Protein AF-A0A9X1R6A0-F1 (afdb_monomer_lite)

Structure (mmCIF, N/CA/C/O backbone):
data_AF-A0A9X1R6A0-F1
#
_entry.id   AF-A0A9X1R6A0-F1
#
loop_
_atom_site.group_PDB
_atom_site.id
_atom_site.type_symbol
_atom_site.label_atom_id
_atom_site.label_alt_id
_atom_site.label_comp_id
_atom_site.label_asym_id
_atom_site.label_entity_id
_atom_site.label_seq_id
_atom_site.pdbx_PDB_ins_code
_atom_site.Cartn_x
_atom_site.Cartn_y
_atom_site.Cartn_z
_atom_site.occupancy
_atom_site.B_iso_or_equiv
_atom_site.auth_seq_id
_atom_site.auth_comp_id
_atom_site.auth_asym_id
_atom_site.auth_atom_id
_atom_site.pdbx_PDB_model_num
ATOM 1 N N . MET A 1 1 ? -36.574 36.013 -41.395 1.00 42.09 1 MET A N 1
ATOM 2 C CA . MET A 1 1 ? -36.449 35.129 -40.221 1.00 42.09 1 MET A CA 1
ATOM 3 C C . MET A 1 1 ? -35.151 34.375 -40.398 1.00 42.09 1 MET A C 1
ATOM 5 O O . MET A 1 1 ? -35.102 33.440 -41.185 1.00 42.09 1 MET A O 1
ATOM 9 N N . ASP A 1 2 ? -34.100 34.887 -39.764 1.00 44.38 2 ASP A N 1
ATOM 10 C CA . ASP A 1 2 ? -32.762 34.308 -39.767 1.00 44.38 2 ASP A CA 1
ATOM 11 C C . ASP A 1 2 ? -32.730 33.084 -38.856 1.00 44.38 2 ASP A C 1
ATOM 13 O O . ASP A 1 2 ? -33.090 33.168 -37.682 1.00 44.38 2 ASP A O 1
ATOM 17 N N . ILE A 1 3 ? -32.291 31.950 -39.394 1.00 43.62 3 ILE A N 1
ATOM 18 C CA . ILE A 1 3 ? -31.948 30.771 -38.603 1.00 43.62 3 ILE A CA 1
ATOM 19 C C . ILE A 1 3 ? -30.497 30.443 -38.937 1.00 43.62 3 ILE A C 1
ATOM 21 O O . ILE A 1 3 ? -30.195 29.791 -39.934 1.00 43.62 3 ILE A O 1
ATOM 25 N N . SER A 1 4 ? -29.593 30.960 -38.107 1.00 42.47 4 SER A N 1
ATOM 26 C CA . SER A 1 4 ? -28.180 30.594 -38.107 1.00 42.47 4 SER A CA 1
ATOM 27 C C . SER A 1 4 ? -28.027 29.091 -37.843 1.00 42.47 4 SER A C 1
ATOM 29 O O . SER A 1 4 ? -28.639 28.586 -36.897 1.00 42.47 4 SER A O 1
ATOM 31 N N . PRO A 1 5 ? -27.189 28.360 -38.594 1.00 47.50 5 PRO A N 1
ATOM 32 C CA . PRO A 1 5 ? -26.852 26.993 -38.237 1.00 47.50 5 PRO A CA 1
ATOM 33 C C . PRO A 1 5 ? -25.923 26.991 -37.018 1.00 47.50 5 PRO A C 1
ATOM 35 O O . PRO A 1 5 ? -24.850 27.592 -37.006 1.00 47.50 5 PRO A O 1
ATOM 38 N N . THR A 1 6 ? -26.376 26.316 -35.967 1.00 41.88 6 THR A N 1
ATOM 39 C CA . THR A 1 6 ? -25.642 26.056 -34.732 1.00 41.88 6 THR A CA 1
ATOM 40 C C . THR A 1 6 ? -24.384 25.238 -35.030 1.00 41.88 6 THR A C 1
ATOM 42 O O . THR A 1 6 ? -24.469 24.071 -35.408 1.00 41.88 6 THR A O 1
ATOM 45 N N . SER A 1 7 ? -23.210 25.840 -34.830 1.00 39.78 7 SER A N 1
ATOM 46 C CA . SER A 1 7 ? -21.924 25.141 -34.820 1.00 39.78 7 SER A CA 1
ATOM 47 C C . SER A 1 7 ? -21.887 24.134 -33.672 1.00 39.78 7 SER A C 1
ATOM 49 O O . SER A 1 7 ? -21.650 24.486 -32.516 1.00 39.78 7 SER A O 1
ATOM 51 N N . ILE A 1 8 ? -22.116 22.863 -33.993 1.00 38.97 8 ILE A N 1
ATOM 52 C CA . ILE A 1 8 ? -21.816 21.745 -33.102 1.00 38.97 8 ILE A CA 1
ATOM 53 C C . ILE A 1 8 ? -20.294 21.599 -33.094 1.00 38.97 8 ILE A C 1
ATOM 55 O O . ILE A 1 8 ? -19.692 21.096 -34.039 1.00 38.97 8 ILE A O 1
ATOM 59 N N . SER A 1 9 ? -19.669 22.097 -32.027 1.00 41.12 9 SER A N 1
ATOM 60 C CA . SER A 1 9 ? -18.264 21.846 -31.719 1.00 41.12 9 SER A CA 1
ATOM 61 C C . SER A 1 9 ? -18.109 20.368 -31.374 1.00 41.12 9 SER A C 1
ATOM 63 O O . SER A 1 9 ? -18.340 19.937 -30.242 1.00 41.12 9 SER A O 1
ATOM 65 N N . VAL A 1 10 ? -17.789 19.570 -32.390 1.00 39.09 10 VAL A N 1
ATOM 66 C CA . VAL A 1 10 ? -17.339 18.194 -32.216 1.00 39.09 10 VAL A CA 1
ATOM 67 C C . VAL A 1 10 ? -15.978 18.290 -31.538 1.00 39.09 10 VAL A C 1
ATOM 69 O O . VAL A 1 10 ? -14.997 18.709 -32.152 1.00 39.09 10 VAL A O 1
ATOM 72 N N . LYS A 1 11 ? -15.923 17.951 -30.246 1.00 39.22 11 LYS A N 1
ATOM 73 C CA . LYS A 1 11 ? -14.656 17.671 -29.569 1.00 39.22 11 LYS A CA 1
ATOM 74 C C . LYS A 1 11 ? -13.987 16.559 -30.365 1.00 39.22 11 LYS A C 1
ATOM 76 O O . LYS A 1 11 ? -14.482 15.438 -30.385 1.00 39.22 11 LYS A O 1
ATOM 81 N N . SER A 1 12 ? -12.912 16.900 -31.061 1.00 39.22 12 SER A N 1
ATOM 82 C CA . SER A 1 12 ? -12.040 15.933 -31.705 1.00 39.22 12 SER A CA 1
ATOM 83 C C . SER A 1 12 ? -11.505 14.998 -30.623 1.00 39.22 12 SER A C 1
ATOM 85 O O . SER A 1 12 ? -10.656 15.397 -29.822 1.00 39.22 12 SER A O 1
ATOM 87 N N . ASP A 1 13 ? -12.043 13.781 -30.584 1.00 40.25 13 ASP A N 1
ATOM 88 C CA . ASP A 1 13 ? -11.423 12.637 -29.931 1.00 40.25 13 ASP A CA 1
ATOM 89 C C . ASP A 1 13 ? -10.029 12.472 -30.542 1.00 40.25 13 ASP A C 1
ATOM 91 O O . ASP A 1 13 ? -9.853 11.999 -31.664 1.00 40.25 13 ASP A O 1
ATOM 95 N N . SER A 1 14 ? -9.034 12.961 -29.808 1.00 40.00 14 SER A N 1
ATOM 96 C CA . SER A 1 14 ? -7.617 12.837 -30.120 1.00 40.00 14 SER A CA 1
ATOM 97 C C . SER A 1 14 ? -7.184 11.392 -29.870 1.00 40.00 14 SER A C 1
ATOM 99 O O . SER A 1 14 ? -6.537 11.090 -28.868 1.00 40.00 14 SER A O 1
ATOM 101 N N . LEU A 1 15 ? -7.562 10.498 -30.784 1.00 44.62 15 LEU A N 1
ATOM 102 C CA . LEU A 1 15 ? -7.101 9.108 -30.842 1.00 44.62 15 LEU A CA 1
ATOM 103 C C . LEU A 1 15 ? -5.715 8.952 -31.500 1.00 44.62 15 LEU A C 1
ATOM 105 O O . LEU A 1 15 ? -5.241 7.831 -31.633 1.00 44.62 15 LEU A O 1
ATOM 109 N N . ASP A 1 16 ? -5.031 10.055 -31.816 1.00 43.31 16 ASP A N 1
ATOM 110 C CA . ASP A 1 16 ? -3.630 10.080 -32.256 1.00 43.31 16 ASP A CA 1
ATOM 111 C C . ASP A 1 16 ? -2.744 10.725 -31.179 1.00 43.31 16 ASP A C 1
ATOM 113 O O . ASP A 1 16 ? -2.226 11.830 -31.337 1.00 43.31 16 ASP A O 1
ATOM 117 N N . SER A 1 17 ? -2.574 10.050 -30.038 1.00 41.69 17 SER A N 1
ATOM 118 C CA . SER A 1 17 ? -1.504 10.414 -29.102 1.00 41.69 17 SER A CA 1
ATOM 119 C C . SER A 1 17 ? -0.238 9.651 -29.513 1.00 41.69 17 SER A C 1
ATOM 121 O O . SER A 1 17 ? -0.245 8.417 -29.495 1.00 41.69 17 SER A O 1
ATOM 123 N N . PRO A 1 18 ? 0.846 10.335 -29.917 1.00 45.75 18 PRO A N 1
ATOM 124 C CA . PRO A 1 18 ? 1.995 9.688 -30.527 1.00 45.75 18 PRO A CA 1
ATOM 125 C C . PRO A 1 18 ? 2.723 8.806 -29.508 1.00 45.75 18 PRO A C 1
ATOM 127 O O . PRO A 1 18 ? 3.283 9.291 -28.532 1.00 45.75 18 PRO A O 1
ATOM 130 N N . ILE A 1 19 ? 2.706 7.498 -29.770 1.00 49.88 19 ILE A N 1
ATOM 131 C CA . ILE A 1 19 ? 3.888 6.626 -29.795 1.00 49.88 19 ILE A CA 1
ATOM 132 C C . ILE A 1 19 ? 4.910 6.941 -28.690 1.00 49.88 19 ILE A C 1
ATOM 134 O O . ILE A 1 19 ? 6.022 7.388 -28.955 1.00 49.88 19 ILE A O 1
ATOM 138 N N . TYR A 1 20 ? 4.597 6.607 -27.441 1.00 56.12 20 TYR A N 1
ATOM 139 C CA . TYR A 1 20 ? 5.650 6.348 -26.458 1.00 56.12 20 TYR A CA 1
ATOM 140 C C . TYR A 1 20 ? 6.194 4.932 -26.681 1.00 56.12 20 TYR A C 1
ATOM 142 O O . TYR A 1 20 ? 6.108 4.094 -25.796 1.00 56.12 20 TYR A O 1
ATOM 150 N N . CYS A 1 21 ? 6.682 4.603 -27.880 1.00 59.94 21 CYS A N 1
ATOM 151 C CA . CYS A 1 21 ? 7.279 3.291 -28.120 1.00 59.94 21 CYS A CA 1
ATOM 152 C C . CYS A 1 21 ? 8.708 3.316 -27.579 1.00 59.94 21 CYS A C 1
ATOM 154 O O . CYS A 1 21 ? 9.604 3.868 -28.208 1.00 59.94 21 CYS A O 1
ATOM 156 N N . SER A 1 22 ? 8.922 2.753 -26.391 1.00 72.56 22 SER A N 1
ATOM 157 C CA . SER A 1 22 ? 10.282 2.485 -25.929 1.00 72.56 22 SER A CA 1
ATOM 158 C C . SER A 1 22 ? 10.940 1.439 -26.831 1.00 72.56 22 SER A C 1
ATOM 160 O O . SER A 1 22 ? 10.306 0.434 -27.154 1.00 72.56 22 SER A O 1
ATOM 162 N N . ASP A 1 23 ? 12.224 1.615 -27.154 1.00 79.75 23 ASP A N 1
ATOM 163 C CA . ASP A 1 23 ? 13.042 0.552 -27.763 1.00 79.75 23 ASP A CA 1
ATOM 164 C C . ASP A 1 23 ? 13.193 -0.664 -26.829 1.00 79.75 23 ASP A C 1
ATOM 166 O O . ASP A 1 23 ? 13.525 -1.766 -27.264 1.00 79.75 23 ASP A O 1
ATOM 170 N N . ASP A 1 24 ? 12.938 -0.480 -25.529 1.00 91.00 24 ASP A N 1
ATOM 171 C CA . ASP A 1 24 ? 12.957 -1.554 -24.547 1.00 91.00 24 ASP A CA 1
ATOM 172 C C . ASP A 1 24 ? 11.641 -2.358 -24.605 1.00 91.00 24 ASP A C 1
ATOM 174 O O . ASP A 1 24 ? 10.575 -1.836 -24.243 1.00 91.00 24 ASP A O 1
ATOM 178 N N . PRO A 1 25 ? 11.681 -3.645 -25.008 1.00 94.75 25 PRO A N 1
ATOM 179 C CA . PRO A 1 25 ? 10.477 -4.452 -25.168 1.00 94.75 25 PRO A CA 1
ATOM 180 C C . PRO A 1 25 ? 9.714 -4.648 -23.852 1.00 94.75 25 PRO A C 1
ATOM 182 O O . PRO A 1 25 ? 8.498 -4.839 -23.883 1.00 94.75 25 PRO A O 1
ATOM 185 N N . ILE A 1 26 ? 10.390 -4.578 -22.699 1.00 96.44 26 ILE A N 1
ATOM 186 C CA . ILE A 1 26 ? 9.757 -4.719 -21.382 1.00 96.44 26 ILE A CA 1
ATOM 187 C C . ILE A 1 26 ? 8.986 -3.447 -21.031 1.00 96.44 26 ILE A C 1
ATOM 189 O O . ILE A 1 26 ? 7.877 -3.528 -20.500 1.00 96.44 26 ILE A O 1
ATOM 193 N N . VAL A 1 27 ? 9.549 -2.275 -21.338 1.00 96.31 27 VAL A N 1
ATOM 194 C CA . VAL A 1 27 ? 8.859 -0.995 -21.125 1.00 96.31 27 VAL A CA 1
ATOM 195 C C . VAL A 1 27 ? 7.631 -0.914 -22.025 1.00 96.31 27 VAL A C 1
ATOM 197 O O . VAL A 1 27 ? 6.547 -0.638 -21.516 1.00 96.31 27 VAL A O 1
ATOM 200 N N . ARG A 1 28 ? 7.767 -1.278 -23.308 1.00 95.25 28 ARG A N 1
ATOM 201 C CA . ARG A 1 28 ? 6.640 -1.348 -24.249 1.00 95.25 28 ARG A CA 1
ATOM 202 C C . ARG A 1 28 ? 5.523 -2.267 -23.748 1.00 95.25 28 ARG A C 1
ATOM 204 O O . ARG A 1 28 ? 4.374 -1.844 -23.666 1.00 95.25 28 ARG A O 1
ATOM 211 N N . ALA A 1 29 ? 5.856 -3.488 -23.325 1.00 95.50 29 ALA A N 1
ATOM 212 C CA . ALA A 1 29 ? 4.870 -4.418 -22.771 1.00 95.50 29 ALA A CA 1
ATOM 213 C C . ALA A 1 29 ? 4.177 -3.858 -21.513 1.00 95.50 29 ALA A C 1
ATOM 215 O O . ALA A 1 29 ? 2.980 -4.063 -21.312 1.00 95.50 29 ALA A O 1
ATOM 216 N N . GLY A 1 30 ? 4.911 -3.121 -20.672 1.00 95.94 30 GLY A N 1
ATOM 217 C CA . GLY A 1 30 ? 4.345 -2.425 -19.518 1.00 95.94 30 GLY A CA 1
ATOM 218 C C . GLY A 1 30 ? 3.375 -1.305 -19.895 1.00 95.94 30 GLY A C 1
ATOM 219 O O . GLY A 1 30 ? 2.369 -1.134 -19.214 1.00 95.94 30 GLY A O 1
ATOM 220 N N . GLN A 1 31 ? 3.636 -0.569 -20.975 1.00 94.50 31 GLN A N 1
ATOM 221 C CA . GLN A 1 31 ? 2.750 0.493 -21.464 1.00 94.50 31 GLN A CA 1
ATOM 222 C C . GLN A 1 31 ? 1.458 -0.077 -22.050 1.00 94.50 31 GLN A C 1
ATOM 224 O O . GLN A 1 31 ? 0.369 0.387 -21.717 1.00 94.50 31 GLN A O 1
ATOM 229 N N . GLU A 1 32 ? 1.564 -1.134 -22.855 1.00 93.81 32 GLU A N 1
ATOM 230 C CA . GLU A 1 32 ? 0.399 -1.848 -23.380 1.00 93.81 32 GLU A CA 1
ATOM 231 C C . GLU A 1 32 ? -0.461 -2.419 -22.241 1.00 93.81 32 GLU A C 1
ATOM 233 O O . GLU A 1 32 ? -1.684 -2.271 -22.242 1.00 93.81 32 GLU A O 1
ATOM 238 N N . ALA A 1 33 ? 0.175 -3.024 -21.232 1.00 95.44 33 ALA A N 1
ATOM 239 C CA . ALA A 1 33 ? -0.502 -3.512 -20.034 1.00 95.44 33 ALA A CA 1
ATOM 240 C C . ALA A 1 33 ? -1.171 -2.383 -19.241 1.00 95.44 33 ALA A C 1
ATOM 242 O O . ALA A 1 33 ? -2.310 -2.527 -18.801 1.00 95.44 33 ALA A O 1
ATOM 243 N N . TRP A 1 34 ? -0.501 -1.238 -19.095 1.00 94.50 34 TRP A N 1
ATOM 244 C CA . TRP A 1 34 ? -1.065 -0.063 -18.432 1.00 94.50 34 TRP A CA 1
ATOM 245 C C . TRP A 1 34 ? -2.315 0.459 -19.146 1.00 94.50 34 TRP A C 1
ATOM 247 O O . TRP A 1 34 ? -3.315 0.740 -18.487 1.00 94.50 34 TRP A O 1
ATOM 257 N N . GLY A 1 35 ? -2.306 0.484 -20.482 1.00 92.06 35 GLY A N 1
ATOM 258 C CA . GLY A 1 35 ? -3.492 0.802 -21.277 1.00 92.06 35 GLY A CA 1
ATOM 259 C C . GLY A 1 35 ? -4.658 -0.157 -21.005 1.00 92.06 35 GLY A C 1
ATOM 260 O O . GLY A 1 35 ? -5.791 0.287 -20.802 1.00 92.06 35 GLY A O 1
ATOM 261 N N . ARG A 1 36 ? -4.385 -1.468 -20.917 1.00 92.75 36 ARG A N 1
ATOM 262 C CA . ARG A 1 36 ? -5.406 -2.500 -20.647 1.00 92.75 36 ARG A CA 1
ATOM 263 C C . ARG A 1 36 ? -6.001 -2.432 -19.241 1.00 92.75 36 ARG A C 1
ATOM 265 O O . ARG A 1 36 ? -7.198 -2.685 -19.093 1.00 92.75 36 ARG A O 1
ATOM 272 N N . LEU A 1 37 ? -5.216 -2.047 -18.229 1.00 90.88 37 LEU A N 1
ATOM 273 C CA . LEU A 1 37 ? -5.674 -1.974 -16.832 1.00 90.88 37 LEU A CA 1
ATOM 274 C C . LEU A 1 37 ? -6.862 -1.020 -16.621 1.00 90.88 37 LEU A C 1
ATOM 276 O O . LEU A 1 37 ? -7.588 -1.181 -15.643 1.00 90.88 37 LEU A O 1
ATOM 280 N N . SER A 1 38 ? -7.098 -0.074 -17.535 1.00 79.31 38 SER A N 1
ATOM 281 C CA . SER A 1 38 ? -8.287 0.791 -17.522 1.00 79.31 38 SER A CA 1
ATOM 282 C C . SER A 1 38 ? -9.608 0.032 -17.720 1.00 79.31 38 SER A C 1
ATOM 284 O O . SER A 1 38 ? -10.643 0.462 -17.218 1.00 79.31 38 SER A O 1
ATOM 286 N N . SER A 1 39 ? -9.574 -1.093 -18.441 1.00 80.88 39 SER A N 1
ATOM 287 C CA . SER A 1 39 ? -10.764 -1.822 -18.902 1.00 80.88 39 SER A CA 1
ATOM 288 C C . SER A 1 39 ? -10.843 -3.242 -18.343 1.00 80.88 39 SER A C 1
ATOM 290 O O . SER A 1 39 ? -11.927 -3.722 -18.022 1.00 80.88 39 SER A O 1
ATOM 292 N N . ASN A 1 40 ? -9.703 -3.925 -18.205 1.00 81.12 40 ASN A N 1
ATOM 293 C CA . ASN A 1 40 ? -9.636 -5.273 -17.652 1.00 81.12 40 ASN A CA 1
ATOM 294 C C . ASN A 1 40 ? -8.380 -5.429 -16.792 1.00 81.12 40 ASN A C 1
ATOM 296 O O . ASN A 1 40 ? -7.257 -5.450 -17.293 1.00 81.12 40 ASN A O 1
ATOM 300 N N . MET A 1 41 ? -8.572 -5.536 -15.479 1.00 83.81 41 MET A N 1
ATOM 301 C CA . MET A 1 41 ? -7.467 -5.629 -14.533 1.00 83.81 41 MET A C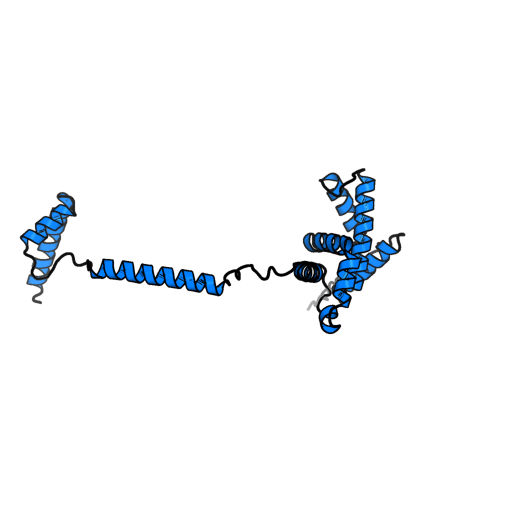A 1
ATOM 302 C C . MET A 1 41 ? -7.062 -7.087 -14.336 1.00 83.81 41 MET A C 1
ATOM 304 O O . MET A 1 41 ? -7.710 -7.820 -13.585 1.00 83.81 41 MET A O 1
ATOM 308 N N . THR A 1 42 ? -5.968 -7.509 -14.967 1.00 92.38 42 THR A N 1
ATOM 309 C CA . THR A 1 42 ? -5.382 -8.834 -14.728 1.00 92.38 42 THR A CA 1
ATOM 310 C C . THR A 1 42 ? -4.112 -8.738 -13.888 1.00 92.38 42 THR A C 1
ATOM 312 O O . THR A 1 42 ? -3.406 -7.727 -13.898 1.00 92.38 42 THR A O 1
ATOM 315 N N . TRP A 1 43 ? -3.800 -9.806 -13.148 1.00 94.06 43 TRP A N 1
ATOM 316 C CA . TRP A 1 43 ? -2.541 -9.875 -12.401 1.00 94.06 43 TRP A CA 1
ATOM 317 C C . TRP A 1 43 ? -1.322 -9.831 -13.335 1.00 94.06 43 TRP A C 1
ATOM 319 O O . TRP A 1 43 ? -0.294 -9.241 -13.006 1.00 94.06 43 TRP A O 1
ATOM 329 N N . ASP A 1 44 ? -1.440 -10.420 -14.523 1.00 94.94 44 ASP A N 1
ATOM 330 C CA . ASP A 1 44 ? -0.346 -10.455 -15.483 1.00 94.94 44 ASP A CA 1
ATOM 331 C C . ASP A 1 44 ? -0.019 -9.066 -16.053 1.00 94.94 44 ASP A C 1
ATOM 333 O O . ASP A 1 44 ? 1.155 -8.709 -16.168 1.00 94.94 44 ASP A O 1
ATOM 337 N N . ASP A 1 45 ? -1.029 -8.224 -16.286 1.00 95.62 45 ASP A N 1
ATOM 338 C CA . ASP A 1 45 ? -0.817 -6.825 -16.673 1.00 95.62 45 ASP A CA 1
ATOM 339 C C . ASP A 1 45 ? -0.067 -6.044 -15.582 1.00 95.62 45 ASP A C 1
ATOM 341 O O . ASP A 1 45 ? 0.898 -5.332 -15.870 1.00 95.62 45 ASP A O 1
ATOM 345 N N . TRP A 1 46 ? -0.421 -6.240 -14.307 1.00 96.31 46 TRP A N 1
ATOM 346 C CA . TRP A 1 46 ? 0.315 -5.626 -13.197 1.00 96.31 46 TRP A CA 1
ATOM 347 C C . TRP A 1 46 ? 1.781 -6.062 -13.140 1.00 96.31 46 TRP A C 1
ATOM 349 O O . TRP A 1 46 ? 2.644 -5.233 -12.843 1.00 96.31 46 TRP A O 1
ATOM 359 N N . LYS A 1 47 ? 2.098 -7.322 -13.470 1.00 96.88 47 LYS A N 1
ATOM 360 C CA . LYS A 1 47 ? 3.492 -7.786 -13.565 1.00 96.88 47 LYS A CA 1
ATOM 361 C C . LYS A 1 47 ? 4.257 -7.062 -14.671 1.00 96.88 47 LYS A C 1
ATOM 363 O O . LYS A 1 47 ? 5.399 -6.663 -14.448 1.00 96.88 47 LYS A O 1
ATOM 368 N N . HIS A 1 48 ? 3.648 -6.864 -15.838 1.00 97.50 48 HIS A N 1
ATOM 369 C CA . HIS A 1 48 ? 4.264 -6.116 -16.938 1.00 97.50 48 HIS A CA 1
ATOM 370 C C . HIS A 1 48 ? 4.530 -4.657 -16.551 1.00 97.50 48 HIS A C 1
ATOM 372 O O . HIS A 1 48 ? 5.656 -4.175 -16.700 1.00 97.50 48 HIS A O 1
ATOM 378 N N . VAL A 1 49 ? 3.542 -3.986 -15.950 1.00 97.19 49 VAL A N 1
ATOM 379 C CA . VAL A 1 49 ? 3.702 -2.621 -15.424 1.00 97.19 49 VAL A CA 1
ATOM 380 C C . VAL A 1 49 ? 4.812 -2.568 -14.369 1.00 97.19 49 VAL A C 1
ATOM 382 O O . VAL A 1 49 ? 5.662 -1.677 -14.407 1.00 97.19 49 VAL A O 1
ATOM 385 N N . GLY A 1 50 ? 4.856 -3.541 -13.455 1.00 97.56 50 GLY A N 1
ATOM 386 C CA . GLY A 1 50 ? 5.875 -3.631 -12.409 1.00 97.56 50 GLY A CA 1
ATOM 387 C C . GLY A 1 50 ? 7.292 -3.790 -12.961 1.00 97.56 50 GLY A C 1
ATOM 388 O O . GLY A 1 50 ? 8.207 -3.103 -12.506 1.00 97.56 50 GLY A O 1
ATOM 389 N N . LYS A 1 51 ? 7.480 -4.637 -13.980 1.00 98.12 51 LYS A N 1
ATOM 390 C CA . LYS A 1 51 ? 8.775 -4.815 -14.660 1.00 98.12 51 LYS A CA 1
ATOM 391 C C . LYS A 1 51 ? 9.244 -3.524 -15.337 1.00 98.12 51 LYS A C 1
ATOM 393 O O . LYS A 1 51 ? 10.391 -3.126 -15.140 1.00 98.12 51 LYS A O 1
ATOM 398 N N . ALA A 1 52 ? 8.357 -2.830 -16.053 1.00 97.88 52 ALA A N 1
ATOM 399 C CA . ALA A 1 52 ? 8.677 -1.537 -16.658 1.00 97.88 52 ALA A CA 1
ATOM 400 C C . ALA A 1 52 ? 9.100 -0.500 -15.600 1.00 97.88 52 ALA A C 1
ATOM 402 O O . ALA A 1 52 ? 10.097 0.203 -15.768 1.00 97.88 52 ALA A O 1
ATOM 403 N N . HIS A 1 53 ? 8.411 -0.458 -14.457 1.00 97.75 53 HIS A N 1
ATOM 404 C CA . HIS A 1 53 ? 8.752 0.442 -13.354 1.00 97.75 53 HIS A CA 1
ATOM 405 C C . HIS A 1 53 ? 10.124 0.153 -12.729 1.00 97.75 53 HIS A C 1
ATOM 407 O O . HIS A 1 53 ? 10.810 1.089 -12.309 1.00 97.75 53 HIS A O 1
ATOM 413 N N . LEU A 1 54 ? 10.549 -1.115 -12.661 1.00 98.25 54 LEU A N 1
ATOM 414 C CA . LEU A 1 54 ? 11.895 -1.476 -12.202 1.00 98.25 54 LEU A CA 1
ATOM 415 C C . LEU A 1 54 ? 12.976 -0.929 -13.144 1.00 98.25 54 LEU A C 1
ATOM 417 O O . LEU A 1 54 ? 13.970 -0.381 -12.665 1.00 98.25 54 LEU A O 1
ATOM 421 N N . ILE A 1 55 ? 12.749 -0.994 -14.459 1.00 97.69 55 ILE A N 1
ATOM 422 C CA . ILE A 1 55 ? 13.650 -0.407 -15.463 1.00 9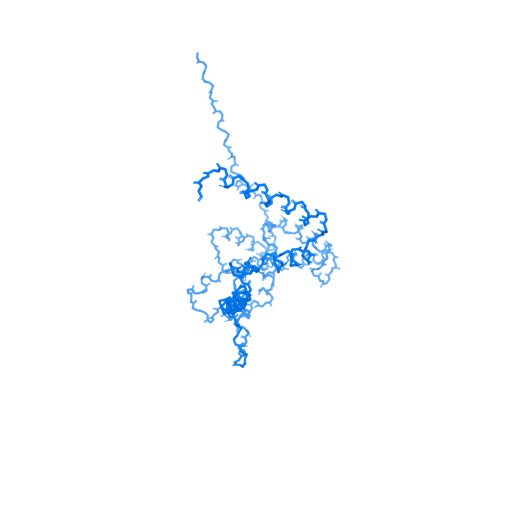7.69 55 ILE A CA 1
ATOM 423 C C . ILE A 1 55 ? 13.718 1.109 -15.292 1.00 97.69 55 ILE A C 1
ATOM 425 O O . ILE A 1 55 ? 14.811 1.666 -15.211 1.00 97.69 55 ILE A O 1
ATOM 429 N N . GLY A 1 56 ? 12.570 1.779 -15.166 1.00 97.25 56 GLY A N 1
ATOM 430 C CA . GLY A 1 56 ? 12.525 3.222 -14.940 1.00 97.25 56 GLY A CA 1
ATOM 431 C C . GLY A 1 56 ? 13.255 3.655 -13.671 1.00 97.25 56 GLY A C 1
ATOM 432 O O . GLY A 1 56 ? 14.018 4.622 -13.683 1.00 97.25 56 GLY A O 1
ATOM 433 N N . ARG A 1 57 ? 13.092 2.898 -12.578 1.00 97.81 57 ARG A N 1
ATOM 434 C CA . ARG A 1 57 ? 13.815 3.127 -11.321 1.00 97.81 57 ARG A CA 1
ATOM 435 C C . ARG A 1 57 ? 15.324 3.007 -11.518 1.00 97.81 57 ARG A C 1
ATOM 437 O O . ARG A 1 57 ? 16.058 3.870 -11.040 1.00 97.81 57 ARG A O 1
ATOM 444 N N . GLN A 1 58 ? 15.780 1.979 -12.232 1.00 97.75 58 GLN A N 1
ATOM 445 C CA . GLN A 1 58 ? 17.199 1.785 -12.518 1.00 97.75 58 GLN A CA 1
ATOM 446 C C . GLN A 1 58 ? 17.759 2.907 -13.405 1.00 97.75 58 GLN A C 1
ATOM 448 O O . GLN A 1 58 ? 18.790 3.482 -13.064 1.00 97.75 58 GLN A O 1
ATOM 453 N N . LYS A 1 59 ? 17.058 3.280 -14.486 1.00 97.25 59 LYS A N 1
ATOM 454 C CA . LYS A 1 59 ? 17.458 4.378 -15.384 1.00 97.25 59 LYS A CA 1
ATOM 455 C C . LYS A 1 59 ? 17.587 5.703 -14.632 1.00 97.25 59 LYS A C 1
ATOM 457 O O . LYS A 1 59 ? 18.624 6.357 -14.725 1.00 97.25 59 LYS A O 1
ATOM 462 N N . ALA A 1 60 ? 16.597 6.046 -13.808 1.00 97.88 60 ALA A N 1
ATOM 463 C CA . ALA A 1 60 ? 16.633 7.256 -12.990 1.00 97.88 60 ALA A CA 1
ATOM 464 C C . ALA A 1 60 ? 17.791 7.246 -11.976 1.00 97.88 60 ALA A C 1
ATOM 466 O O . ALA A 1 60 ? 18.446 8.267 -11.772 1.00 97.88 60 ALA A O 1
ATOM 467 N N . MET A 1 61 ? 18.072 6.100 -11.343 1.00 98.19 61 MET A N 1
ATOM 468 C CA . MET A 1 61 ? 19.213 5.952 -10.431 1.00 98.19 61 MET A CA 1
ATOM 469 C C . MET A 1 61 ? 20.555 6.152 -11.149 1.00 98.19 61 MET A C 1
ATOM 471 O O . MET A 1 61 ? 21.420 6.864 -10.630 1.00 98.19 61 MET A O 1
ATOM 475 N N . THR A 1 62 ? 20.708 5.578 -12.346 1.00 97.62 62 THR A N 1
ATOM 476 C CA . THR A 1 62 ? 21.898 5.735 -13.192 1.00 97.62 62 THR A CA 1
ATOM 477 C C . THR A 1 62 ? 22.091 7.187 -13.635 1.00 97.62 62 THR A C 1
ATOM 479 O O . THR A 1 62 ? 23.194 7.713 -13.491 1.00 97.62 62 THR A O 1
ATOM 482 N N . GLU A 1 63 ? 21.032 7.862 -14.093 1.00 97.06 63 GLU A N 1
ATOM 483 C CA . GLU A 1 63 ? 21.072 9.260 -14.553 1.00 97.06 63 GLU A CA 1
ATOM 484 C C . GLU A 1 63 ? 21.625 10.204 -13.475 1.00 97.06 63 GLU A C 1
ATOM 486 O O . GLU A 1 63 ? 22.527 11.006 -13.726 1.00 97.06 63 GLU A O 1
ATOM 491 N N . VAL A 1 64 ? 21.132 10.082 -12.238 1.00 97.94 64 VAL A N 1
ATOM 492 C CA . VAL A 1 64 ? 21.559 10.960 -11.137 1.00 97.94 64 VAL A CA 1
ATOM 493 C C . VAL A 1 64 ?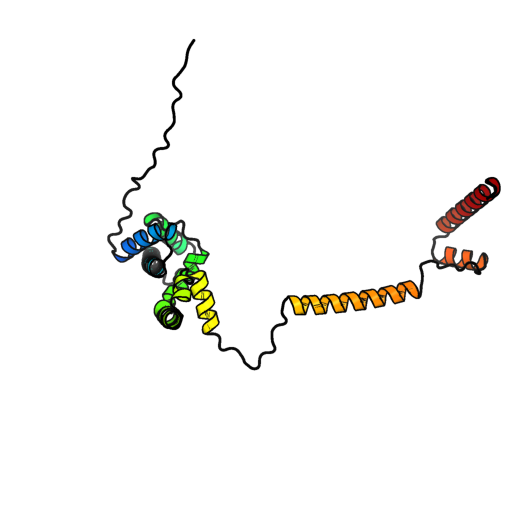 22.739 10.413 -10.327 1.00 97.94 64 VAL A C 1
ATOM 495 O O . VAL A 1 64 ? 23.177 11.084 -9.385 1.00 97.94 64 VAL A O 1
ATOM 498 N N . ARG A 1 65 ? 23.279 9.247 -10.708 1.00 97.06 65 ARG A N 1
ATOM 499 C CA . ARG A 1 65 ? 24.408 8.553 -10.063 1.00 97.06 65 ARG A CA 1
ATOM 500 C C . ARG A 1 65 ? 24.178 8.292 -8.570 1.00 97.06 65 ARG A C 1
ATOM 502 O O . ARG A 1 65 ? 24.991 8.672 -7.730 1.00 97.06 65 ARG A O 1
ATOM 509 N N . VAL A 1 66 ? 23.048 7.672 -8.231 1.00 97.38 66 VAL A N 1
ATOM 510 C CA . VAL A 1 66 ? 22.716 7.282 -6.849 1.00 97.38 66 VAL A CA 1
ATOM 511 C C . VAL A 1 66 ? 22.507 5.776 -6.733 1.00 97.38 66 VAL A C 1
ATOM 513 O O . VAL A 1 66 ? 21.939 5.149 -7.618 1.00 97.38 66 VAL A O 1
ATOM 516 N N . ASN A 1 67 ? 22.889 5.205 -5.588 1.00 95.69 67 ASN A N 1
ATOM 517 C CA . ASN A 1 67 ? 22.744 3.767 -5.317 1.00 95.69 67 ASN A CA 1
ATOM 518 C C . ASN A 1 67 ? 21.458 3.419 -4.552 1.00 95.69 67 ASN A C 1
ATOM 520 O O . ASN A 1 67 ? 21.203 2.254 -4.255 1.00 95.69 67 ASN A O 1
ATOM 524 N N . ARG A 1 68 ? 20.637 4.418 -4.202 1.00 95.69 68 ARG A N 1
ATOM 525 C CA . ARG A 1 68 ? 19.343 4.228 -3.532 1.00 95.69 68 ARG A CA 1
ATOM 526 C C . ARG A 1 68 ? 18.272 5.100 -4.198 1.00 95.69 68 ARG A C 1
ATOM 528 O O . ARG A 1 68 ? 18.574 6.245 -4.529 1.00 95.69 68 ARG A O 1
ATOM 535 N N . PRO A 1 69 ? 17.026 4.612 -4.348 1.00 96.06 69 PRO A N 1
ATOM 536 C CA . PRO A 1 69 ? 15.914 5.336 -4.983 1.00 96.06 69 PRO A CA 1
ATOM 537 C C . PRO A 1 69 ? 15.302 6.388 -4.039 1.00 96.06 69 PRO A C 1
ATOM 539 O O . PRO A 1 69 ? 14.107 6.369 -3.745 1.00 96.06 69 PRO A O 1
ATOM 542 N N . ILE A 1 70 ? 16.136 7.241 -3.452 1.00 94.81 70 ILE A N 1
ATOM 543 C CA . ILE A 1 70 ? 15.739 8.158 -2.384 1.00 94.81 70 ILE A CA 1
ATOM 544 C C . ILE A 1 70 ? 16.251 9.556 -2.722 1.00 94.81 70 ILE A C 1
ATOM 546 O O . ILE A 1 70 ? 17.359 9.731 -3.227 1.00 94.81 70 ILE A O 1
ATOM 550 N N . GLY A 1 71 ? 15.445 10.565 -2.398 1.00 96.75 71 GLY A N 1
ATOM 551 C CA . GLY A 1 71 ? 15.847 11.966 -2.433 1.00 96.75 71 GLY A CA 1
ATOM 552 C C . GLY A 1 71 ? 15.369 12.736 -3.662 1.00 96.75 71 GLY A C 1
ATOM 553 O O . GLY A 1 71 ? 14.884 12.187 -4.652 1.00 96.75 71 GLY A O 1
ATOM 554 N N . ARG A 1 72 ? 15.509 14.065 -3.581 1.00 97.94 72 ARG A N 1
ATOM 555 C CA . ARG A 1 72 ? 14.925 15.018 -4.539 1.00 97.94 72 ARG A CA 1
ATOM 556 C C . ARG A 1 72 ? 15.407 14.810 -5.978 1.00 97.94 72 ARG A C 1
ATOM 558 O O . ARG A 1 72 ? 14.595 14.890 -6.893 1.00 97.94 72 ARG A O 1
ATOM 565 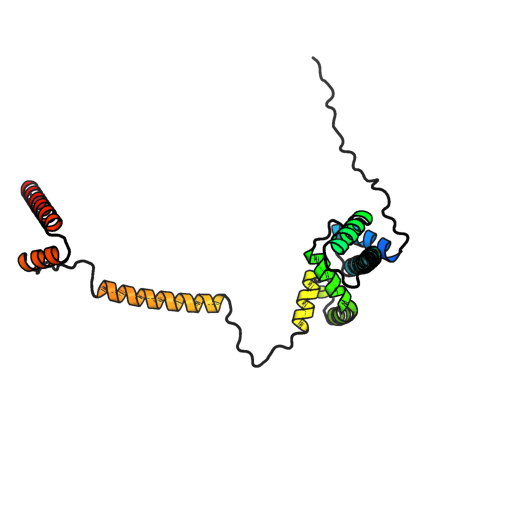N N . ARG A 1 73 ? 16.704 14.540 -6.179 1.00 98.00 73 ARG A N 1
ATOM 566 C CA . ARG A 1 73 ? 17.297 14.325 -7.516 1.00 98.00 73 ARG A CA 1
ATOM 567 C C . ARG A 1 73 ? 16.712 13.085 -8.192 1.00 98.00 73 ARG A C 1
ATOM 569 O O . ARG A 1 73 ? 16.215 13.194 -9.306 1.00 98.00 73 ARG A O 1
ATOM 576 N N . TYR A 1 74 ? 16.692 11.957 -7.481 1.00 98.12 74 TYR A N 1
ATOM 577 C CA . TYR A 1 74 ? 16.071 10.721 -7.958 1.00 98.12 74 TYR A CA 1
ATOM 578 C C . TYR A 1 74 ? 14.579 10.915 -8.256 1.00 98.12 74 TYR A C 1
ATOM 580 O O . TYR A 1 74 ? 14.133 10.584 -9.347 1.00 98.12 74 TYR A O 1
ATOM 588 N N . ASN A 1 75 ? 13.817 11.517 -7.334 1.00 97.62 75 ASN A N 1
ATOM 589 C CA . ASN A 1 75 ? 12.380 11.741 -7.530 1.00 97.62 75 ASN A CA 1
ATOM 590 C C . ASN A 1 75 ? 12.090 12.602 -8.768 1.00 97.62 75 ASN A C 1
ATOM 592 O O . ASN A 1 75 ? 11.114 12.352 -9.472 1.00 97.62 75 ASN A O 1
ATOM 596 N N . LYS A 1 76 ? 12.939 13.601 -9.050 1.00 98.06 76 LYS A N 1
ATOM 597 C CA . LYS A 1 76 ? 12.830 14.430 -10.255 1.00 98.06 76 LYS A CA 1
ATOM 598 C C . LYS A 1 76 ? 13.074 13.609 -11.526 1.00 98.06 76 LYS A C 1
ATOM 600 O O . LYS A 1 76 ? 12.248 13.686 -12.430 1.00 98.06 76 LYS A O 1
ATOM 605 N N . ALA A 1 77 ? 14.158 12.831 -11.572 1.00 98.19 77 ALA A N 1
ATOM 606 C CA . ALA A 1 77 ? 14.508 11.988 -12.720 1.00 98.19 77 ALA A CA 1
ATOM 607 C C . ALA A 1 77 ? 13.455 10.896 -12.966 1.00 98.19 77 ALA A C 1
ATOM 609 O O . ALA A 1 77 ? 12.901 10.787 -14.054 1.00 98.19 77 ALA A O 1
ATOM 610 N N . PHE A 1 78 ? 13.066 10.160 -11.923 1.00 98.00 78 PHE A N 1
ATOM 611 C CA . PHE A 1 78 ? 12.045 9.120 -12.035 1.00 98.00 78 PHE A CA 1
ATOM 612 C C . PHE A 1 78 ? 10.672 9.697 -12.405 1.00 98.00 78 PHE A C 1
ATOM 614 O O . PHE A 1 78 ? 9.955 9.114 -13.208 1.00 98.00 78 PHE A O 1
ATOM 621 N N . GLY A 1 79 ? 10.313 10.876 -11.887 1.00 97.50 79 GLY A N 1
ATOM 622 C CA . GLY A 1 79 ? 9.095 11.573 -12.299 1.00 97.50 79 GLY A CA 1
ATOM 623 C C . GLY A 1 79 ? 9.115 12.035 -13.761 1.00 97.50 79 GLY A C 1
ATOM 624 O O . GLY A 1 79 ? 8.063 12.057 -14.392 1.00 97.50 79 GLY A O 1
ATOM 625 N N . ALA A 1 80 ? 10.281 12.406 -14.302 1.00 97.50 80 ALA A N 1
ATOM 626 C CA . ALA A 1 80 ? 10.436 12.694 -15.729 1.00 97.50 80 ALA A CA 1
ATOM 627 C C . ALA A 1 80 ? 10.252 11.426 -16.567 1.00 97.50 80 ALA A C 1
ATOM 629 O O . ALA A 1 80 ? 9.440 11.440 -17.484 1.00 97.50 80 ALA A O 1
ATOM 630 N N . TRP A 1 81 ? 10.888 10.325 -16.160 1.00 97.31 81 TRP A N 1
ATOM 631 C CA . TRP A 1 81 ? 10.727 9.021 -16.798 1.00 97.31 81 TRP A CA 1
ATOM 632 C C . TRP A 1 81 ? 9.263 8.553 -16.814 1.00 97.31 81 TRP A C 1
ATOM 634 O O . TRP A 1 81 ? 8.762 8.113 -17.840 1.00 97.31 81 TRP A O 1
ATOM 644 N N . LEU A 1 82 ? 8.527 8.697 -15.704 1.00 96.94 82 LEU A N 1
ATOM 645 C CA . LEU A 1 82 ? 7.109 8.315 -15.664 1.00 96.94 82 LEU A CA 1
ATOM 646 C C . LEU A 1 82 ? 6.271 9.085 -16.694 1.00 96.94 82 LEU A C 1
ATOM 648 O O . LEU A 1 82 ? 5.438 8.468 -17.344 1.00 96.94 82 LEU A O 1
ATOM 652 N N . ARG A 1 83 ? 6.508 10.394 -16.860 1.00 96.31 83 ARG A N 1
ATOM 653 C CA . ARG A 1 83 ? 5.815 11.214 -17.872 1.00 96.31 83 ARG A CA 1
ATOM 654 C C . ARG A 1 83 ? 6.233 10.866 -19.295 1.00 96.31 83 ARG A C 1
ATOM 656 O O . ARG A 1 83 ? 5.409 10.886 -20.194 1.00 96.31 83 ARG A O 1
ATOM 663 N N . GLU A 1 84 ? 7.512 10.569 -19.497 1.00 94.69 84 GLU A N 1
ATOM 664 C CA . GLU A 1 84 ? 8.050 10.182 -20.803 1.00 94.69 84 GLU A CA 1
ATOM 665 C C . GLU A 1 84 ? 7.442 8.871 -21.310 1.00 94.69 84 GLU A C 1
ATOM 667 O O . GLU A 1 84 ? 7.269 8.717 -22.507 1.00 94.69 84 GLU A O 1
ATOM 672 N N . PHE A 1 85 ? 7.095 7.938 -20.420 1.00 94.19 85 PHE A N 1
ATOM 673 C CA . PHE A 1 85 ? 6.555 6.631 -20.807 1.00 94.19 85 PHE A CA 1
ATOM 674 C C . PHE A 1 85 ? 5.056 6.456 -20.501 1.00 94.19 85 PHE A C 1
ATOM 676 O O . PHE A 1 85 ? 4.534 5.357 -20.682 1.00 94.19 85 PHE A O 1
ATOM 683 N N . GLY A 1 86 ? 4.346 7.509 -20.078 1.00 93.62 86 GLY A N 1
ATOM 684 C CA . GLY A 1 86 ? 2.886 7.492 -19.881 1.00 93.62 86 GLY A CA 1
ATOM 685 C C . GLY A 1 86 ? 2.402 6.795 -18.600 1.00 93.62 86 GLY A C 1
ATOM 686 O O . GLY A 1 86 ? 1.271 6.310 -18.531 1.00 93.62 86 GLY A O 1
ATOM 687 N N . PHE A 1 87 ? 3.252 6.710 -17.576 1.00 95.19 87 PHE A N 1
ATOM 688 C CA . PHE A 1 87 ? 2.940 6.115 -16.270 1.00 95.19 87 PHE A CA 1
ATOM 689 C C . PHE A 1 87 ? 2.646 7.162 -15.181 1.00 95.19 87 PHE A C 1
ATOM 691 O O . PHE A 1 87 ? 2.529 6.809 -14.003 1.00 95.19 87 PHE A O 1
ATOM 698 N N . GLU A 1 88 ? 2.546 8.455 -15.513 1.00 93.31 88 GLU A N 1
ATOM 699 C CA . GLU A 1 88 ? 2.416 9.523 -14.512 1.00 93.31 88 GLU A CA 1
ATOM 700 C C . GLU A 1 88 ? 1.140 9.434 -13.666 1.00 93.31 88 GLU A C 1
ATOM 702 O O . GLU A 1 88 ? 1.141 9.857 -12.508 1.00 93.31 88 GLU A O 1
ATOM 707 N N . ASN A 1 89 ? 0.086 8.825 -14.211 1.00 92.94 89 ASN A N 1
ATOM 708 C CA . ASN A 1 89 ? -1.212 8.694 -13.550 1.00 92.94 89 ASN A CA 1
ATOM 709 C C . ASN A 1 89 ? -1.295 7.502 -12.582 1.00 92.94 89 ASN A C 1
ATOM 711 O O . ASN A 1 89 ? -2.311 7.324 -11.909 1.00 92.94 89 ASN A O 1
ATOM 715 N N . LEU A 1 90 ? -0.238 6.688 -12.456 1.00 92.69 90 LEU A N 1
ATOM 716 C CA . LEU A 1 90 ? -0.214 5.621 -11.460 1.00 92.69 90 LEU A CA 1
ATOM 717 C C . LEU A 1 90 ? -0.069 6.209 -10.047 1.00 92.69 90 LEU A C 1
ATOM 719 O O . LEU A 1 90 ? 0.912 6.893 -9.724 1.00 92.69 90 LEU A O 1
ATOM 723 N N . ASN A 1 91 ? -1.024 5.882 -9.171 1.00 93.12 91 ASN A N 1
ATOM 724 C CA . ASN A 1 91 ? -1.035 6.350 -7.788 1.00 93.12 91 ASN A CA 1
ATOM 725 C C . ASN A 1 91 ? 0.284 6.015 -7.065 1.00 93.12 91 ASN A C 1
ATOM 727 O O . ASN A 1 91 ? 0.822 4.910 -7.170 1.00 93.12 91 ASN A O 1
ATOM 731 N N . VAL A 1 92 ? 0.798 6.972 -6.285 1.00 93.94 92 VAL A N 1
ATOM 732 C CA . VAL A 1 92 ? 2.070 6.837 -5.552 1.00 93.94 92 VAL A CA 1
ATOM 733 C C . VAL A 1 92 ? 2.078 5.617 -4.626 1.00 93.94 92 VAL A C 1
ATOM 735 O O . VAL A 1 92 ? 3.081 4.906 -4.553 1.00 93.94 92 VAL A O 1
ATOM 738 N N . GLY A 1 93 ? 0.966 5.357 -3.937 1.00 95.19 93 GLY A N 1
ATOM 739 C CA . GLY A 1 93 ? 0.823 4.228 -3.025 1.00 95.19 93 GLY A CA 1
ATOM 740 C C . GLY A 1 93 ? 0.774 2.887 -3.750 1.00 95.19 93 GLY A C 1
ATOM 741 O O . GLY A 1 93 ? 1.404 1.931 -3.300 1.00 95.19 93 GLY A O 1
ATOM 742 N N . ASP A 1 94 ? 0.067 2.805 -4.876 1.00 93.69 94 ASP A N 1
ATOM 743 C CA . ASP A 1 94 ? 0.007 1.569 -5.666 1.00 93.69 94 ASP A CA 1
ATOM 744 C C . ASP A 1 94 ? 1.355 1.257 -6.299 1.00 93.69 94 ASP A C 1
ATOM 746 O O . ASP A 1 94 ? 1.802 0.117 -6.237 1.00 93.69 94 ASP A O 1
ATOM 750 N N . ARG A 1 95 ? 2.075 2.276 -6.777 1.00 95.50 95 ARG A N 1
ATOM 751 C CA . ARG A 1 95 ? 3.449 2.121 -7.261 1.00 95.50 95 ARG A CA 1
ATOM 752 C C . ARG A 1 95 ? 4.403 1.619 -6.176 1.00 95.50 95 ARG A C 1
ATOM 754 O O . ARG A 1 95 ? 5.215 0.738 -6.440 1.00 95.50 95 ARG A O 1
ATOM 761 N N . ALA A 1 96 ? 4.316 2.152 -4.956 1.00 96.75 96 ALA A N 1
ATOM 762 C CA . ALA A 1 96 ? 5.142 1.687 -3.839 1.00 96.75 96 ALA A CA 1
ATOM 763 C C . ALA A 1 96 ? 4.878 0.207 -3.517 1.00 96.75 96 ALA A C 1
ATOM 765 O O . ALA A 1 96 ? 5.816 -0.576 -3.375 1.00 96.75 96 ALA A O 1
ATOM 766 N N . ARG A 1 97 ? 3.602 -0.192 -3.470 1.00 96.94 97 ARG A N 1
ATOM 767 C CA . ARG A 1 97 ? 3.202 -1.587 -3.234 1.00 96.94 97 ARG A CA 1
ATOM 768 C C . ARG A 1 97 ? 3.578 -2.491 -4.397 1.00 96.94 97 ARG A C 1
ATOM 770 O O . ARG A 1 97 ? 3.985 -3.618 -4.163 1.00 96.94 97 ARG A O 1
ATOM 777 N N . LEU A 1 98 ? 3.491 -1.997 -5.628 1.00 96.94 98 LEU A N 1
ATOM 778 C CA . LEU A 1 98 ? 3.924 -2.721 -6.813 1.00 96.94 98 LEU A CA 1
ATOM 779 C C . LEU A 1 98 ? 5.423 -3.023 -6.744 1.00 96.94 98 LEU A C 1
ATOM 781 O O . LEU A 1 98 ? 5.803 -4.170 -6.933 1.00 96.94 98 LEU A O 1
ATOM 785 N N . PHE A 1 99 ? 6.268 -2.049 -6.385 1.00 97.88 99 PHE A N 1
ATOM 786 C CA . PHE A 1 99 ? 7.696 -2.310 -6.166 1.00 97.88 99 PHE A CA 1
ATOM 787 C C . PHE A 1 99 ? 7.947 -3.369 -5.094 1.00 97.88 99 PHE A C 1
ATOM 789 O O . PHE A 1 99 ? 8.824 -4.210 -5.269 1.00 97.88 99 PHE A O 1
ATOM 796 N N . GLU A 1 100 ? 7.189 -3.332 -3.999 1.00 97.62 100 GLU A N 1
ATOM 797 C CA . GLU A 1 100 ? 7.317 -4.319 -2.931 1.00 97.62 100 GLU A CA 1
ATOM 798 C C . GLU A 1 100 ? 6.895 -5.720 -3.391 1.00 97.62 100 GLU A C 1
ATOM 800 O O . GLU A 1 100 ? 7.615 -6.685 -3.158 1.00 97.62 100 GLU A O 1
ATOM 805 N N . VAL A 1 101 ? 5.779 -5.836 -4.115 1.00 97.31 101 VAL A N 1
ATOM 806 C CA . VAL A 1 101 ? 5.345 -7.114 -4.694 1.00 97.31 101 VAL A CA 1
ATOM 807 C C . VAL A 1 101 ? 6.379 -7.644 -5.684 1.00 97.31 101 VAL A C 1
ATOM 809 O O . VAL A 1 101 ? 6.706 -8.823 -5.639 1.00 97.31 101 VAL A O 1
ATOM 812 N N . MET A 1 102 ? 6.937 -6.789 -6.544 1.00 97.94 102 MET A N 1
ATOM 813 C CA . MET A 1 102 ? 7.958 -7.204 -7.508 1.00 97.94 102 MET A CA 1
ATOM 814 C C . MET A 1 102 ? 9.256 -7.673 -6.835 1.00 97.94 102 MET A C 1
ATOM 816 O O . MET A 1 102 ? 9.935 -8.538 -7.382 1.00 97.94 102 MET A O 1
ATOM 820 N N . ALA A 1 103 ? 9.594 -7.145 -5.652 1.00 97.56 103 ALA A N 1
ATOM 821 C CA . ALA A 1 103 ? 10.743 -7.607 -4.869 1.00 97.56 103 ALA A CA 1
ATOM 822 C C . ALA A 1 103 ? 10.552 -9.027 -4.305 1.00 97.56 103 ALA A C 1
ATOM 824 O O . ALA A 1 103 ? 11.535 -9.734 -4.109 1.00 97.56 103 ALA A O 1
ATOM 825 N N . HIS A 1 104 ? 9.301 -9.449 -4.102 1.00 97.06 104 HIS A N 1
ATOM 826 C CA . HIS A 1 104 ? 8.916 -10.770 -3.591 1.00 97.06 104 HIS A CA 1
ATOM 827 C C . HIS A 1 104 ? 8.111 -11.581 -4.617 1.00 97.06 104 HIS A C 1
ATOM 829 O O . HIS A 1 104 ? 7.280 -12.410 -4.248 1.00 97.06 104 HIS A O 1
ATOM 835 N N . LEU A 1 105 ? 8.313 -11.328 -5.916 1.00 96.56 105 LEU A N 1
ATOM 836 C CA . LEU A 1 105 ? 7.421 -11.831 -6.964 1.00 96.56 105 LEU A CA 1
ATOM 837 C C . LEU A 1 105 ? 7.288 -13.360 -6.937 1.00 96.56 105 LEU A C 1
ATOM 839 O O . LEU A 1 105 ? 6.174 -13.866 -7.011 1.00 96.56 105 LEU A O 1
ATOM 843 N N . SER A 1 106 ? 8.398 -14.083 -6.781 1.00 96.75 106 SER A N 1
ATOM 844 C CA . SER A 1 106 ? 8.400 -15.550 -6.730 1.00 96.75 106 SER A CA 1
ATOM 845 C C . SER A 1 106 ? 7.623 -16.099 -5.531 1.00 96.75 106 SER A C 1
ATOM 847 O O . SER A 1 106 ? 6.837 -17.031 -5.680 1.00 96.75 106 SER A O 1
ATOM 849 N N . GLU A 1 107 ? 7.798 -15.506 -4.349 1.00 96.44 107 GLU A N 1
ATOM 850 C CA . GLU A 1 107 ? 7.088 -15.890 -3.123 1.00 96.44 107 GLU A CA 1
ATOM 851 C C . GLU A 1 107 ? 5.586 -15.605 -3.238 1.00 96.44 107 GLU A C 1
ATOM 853 O O . GLU A 1 107 ? 4.752 -16.424 -2.847 1.00 96.44 107 GLU A O 1
ATOM 858 N N . VAL A 1 108 ? 5.235 -14.452 -3.813 1.00 96.38 108 VAL A N 1
ATOM 859 C CA . VAL A 1 108 ? 3.849 -14.058 -4.071 1.00 96.38 108 VAL A CA 1
ATOM 860 C C . VAL A 1 108 ? 3.198 -14.985 -5.097 1.00 96.38 108 VAL A C 1
ATOM 862 O O . VAL A 1 108 ? 2.056 -15.390 -4.897 1.00 96.38 108 VAL A O 1
ATOM 865 N N . GLU A 1 109 ? 3.892 -15.358 -6.174 1.00 95.75 109 GLU A N 1
ATOM 866 C CA . GLU A 1 109 ? 3.369 -16.285 -7.185 1.00 95.75 109 GLU A CA 1
ATOM 867 C C . GLU A 1 109 ? 3.198 -17.703 -6.630 1.00 95.75 109 GLU A C 1
ATOM 869 O O . GLU A 1 109 ? 2.160 -18.324 -6.868 1.00 95.75 109 GLU A O 1
ATOM 874 N N . ALA A 1 110 ? 4.153 -18.185 -5.828 1.00 96.00 110 ALA A N 1
ATOM 875 C CA . ALA A 1 110 ? 4.033 -19.460 -5.127 1.00 96.00 110 ALA A CA 1
ATOM 876 C C . ALA A 1 110 ? 2.822 -19.464 -4.184 1.00 96.00 110 ALA A C 1
ATOM 878 O O . ALA A 1 110 ? 2.037 -20.410 -4.185 1.00 96.00 110 ALA A O 1
ATOM 879 N N . TRP A 1 111 ? 2.616 -18.378 -3.435 1.00 95.69 111 TRP A N 1
ATOM 880 C CA . TRP A 1 111 ? 1.437 -18.216 -2.590 1.00 95.69 111 TRP A CA 1
ATOM 881 C C . TRP A 1 111 ? 0.139 -18.152 -3.404 1.00 95.69 111 TRP A C 1
ATOM 883 O O . TRP A 1 111 ? -0.812 -18.863 -3.083 1.00 95.69 111 TRP A O 1
ATOM 893 N N . LEU A 1 112 ? 0.082 -17.367 -4.484 1.00 94.69 112 LEU A N 1
ATOM 894 C CA . LEU A 1 112 ? -1.099 -17.288 -5.350 1.00 94.69 112 LEU A CA 1
ATOM 895 C C . LEU A 1 112 ? -1.459 -18.660 -5.927 1.00 94.69 112 LEU A C 1
ATOM 897 O O . LEU A 1 112 ? -2.643 -18.977 -6.017 1.00 94.69 112 LEU A O 1
ATOM 901 N N . ALA A 1 113 ? -0.469 -19.488 -6.275 1.00 94.88 113 ALA A N 1
ATOM 902 C CA . ALA A 1 113 ? -0.688 -20.848 -6.764 1.00 94.88 113 ALA A CA 1
ATOM 903 C C . ALA A 1 113 ? -1.376 -21.769 -5.737 1.00 94.88 113 ALA A C 1
ATOM 905 O O . ALA A 1 113 ? -2.029 -22.728 -6.142 1.00 94.88 113 ALA A O 1
ATOM 906 N N . THR A 1 114 ? -1.294 -21.464 -4.436 1.00 94.88 114 THR A N 1
ATOM 907 C CA . THR A 1 114 ? -2.024 -22.208 -3.391 1.00 94.88 114 THR A CA 1
ATOM 908 C C . THR A 1 114 ? -3.518 -21.871 -3.332 1.00 94.88 114 THR A C 1
ATOM 910 O O . THR A 1 114 ? -4.290 -22.614 -2.729 1.00 94.88 114 THR A O 1
ATOM 913 N N . LEU A 1 115 ? -3.946 -20.761 -3.944 1.00 94.50 115 LEU A N 1
ATOM 914 C CA . LEU A 1 115 ? -5.323 -20.279 -3.868 1.00 94.50 115 LEU A CA 1
ATOM 915 C C . LEU A 1 115 ? -6.211 -20.87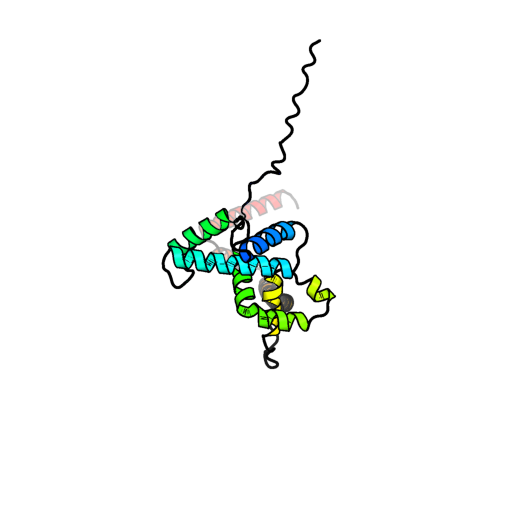4 -4.963 1.00 94.50 115 LEU A C 1
ATOM 917 O O . LEU A 1 115 ? -5.789 -21.109 -6.103 1.00 94.50 115 LEU A O 1
ATOM 921 N N . ALA A 1 116 ? -7.500 -21.016 -4.646 1.00 93.88 116 ALA A N 1
ATOM 922 C CA . ALA A 1 116 ? -8.504 -21.411 -5.626 1.00 93.88 116 ALA A CA 1
ATOM 923 C C . ALA A 1 116 ? -8.557 -20.413 -6.797 1.00 93.88 116 ALA A C 1
ATOM 925 O O . ALA A 1 116 ? -8.337 -19.210 -6.640 1.00 93.88 116 ALA A O 1
ATOM 926 N N . THR A 1 117 ? -8.880 -20.898 -7.997 1.00 90.25 117 THR A N 1
ATOM 927 C CA . THR A 1 117 ? -8.909 -20.073 -9.219 1.00 90.25 117 THR A CA 1
ATOM 928 C C . THR A 1 117 ? -9.843 -18.866 -9.095 1.00 90.25 117 THR A C 1
ATOM 930 O O . THR A 1 117 ? -9.480 -17.770 -9.515 1.00 90.25 117 THR A O 1
ATOM 933 N N . SER A 1 118 ? -11.003 -19.026 -8.453 1.00 91.25 118 SER A N 1
ATOM 934 C CA . SER A 1 118 ? -11.941 -17.926 -8.190 1.00 91.25 118 SER A CA 1
ATOM 935 C C . SER A 1 118 ? -11.336 -16.833 -7.302 1.00 91.25 118 SER A C 1
ATOM 937 O O . SER A 1 118 ? -11.550 -15.643 -7.536 1.00 91.25 118 SER A O 1
ATOM 939 N N . GLU A 1 119 ? -10.537 -17.215 -6.306 1.00 91.19 119 GLU A N 1
ATOM 940 C CA . GLU A 1 119 ? -9.853 -16.262 -5.438 1.00 91.19 119 GLU A CA 1
ATOM 941 C C . GLU A 1 119 ? -8.725 -15.540 -6.164 1.00 91.19 119 GLU A C 1
ATOM 943 O O . GLU A 1 119 ? -8.598 -14.329 -5.999 1.00 91.19 119 GLU A O 1
ATOM 948 N N . ARG A 1 120 ? -7.962 -16.243 -7.008 1.00 90.12 120 ARG A N 1
ATOM 949 C CA . ARG A 1 120 ? -6.918 -15.636 -7.846 1.00 90.12 120 ARG A CA 1
ATOM 950 C C . ARG A 1 120 ? -7.480 -14.572 -8.784 1.00 90.12 120 ARG A C 1
ATOM 952 O O . ARG A 1 120 ? -6.912 -13.492 -8.872 1.00 90.12 120 ARG A O 1
ATOM 959 N N . VAL A 1 121 ? -8.619 -14.838 -9.427 1.00 87.50 121 VAL A N 1
ATOM 960 C CA . VAL A 1 121 ? -9.286 -13.856 -10.304 1.00 87.50 121 VAL A CA 1
ATOM 961 C C . VAL A 1 121 ? -9.718 -12.616 -9.517 1.00 87.50 121 VAL A C 1
ATOM 963 O O . VAL A 1 121 ? -9.531 -11.493 -9.975 1.00 87.50 121 VAL A O 1
ATOM 966 N N . ARG A 1 122 ? -10.241 -12.802 -8.299 1.00 89.19 122 ARG A N 1
ATOM 967 C CA . ARG A 1 122 ? -10.625 -11.692 -7.413 1.00 89.19 122 ARG A CA 1
ATOM 968 C C . ARG A 1 122 ? -9.415 -10.909 -6.882 1.00 89.19 122 ARG A C 1
ATOM 970 O O . ARG A 1 122 ? -9.537 -9.730 -6.561 1.00 89.19 122 ARG A O 1
ATOM 977 N N . LEU A 1 123 ? -8.264 -11.561 -6.734 1.00 91.69 123 LEU A N 1
ATOM 978 C CA . LEU A 1 123 ? -7.017 -10.987 -6.230 1.00 91.69 123 LEU A CA 1
ATOM 979 C C . LEU A 1 123 ? -6.112 -10.566 -7.392 1.00 91.69 123 LEU A C 1
ATOM 981 O O . LEU A 1 123 ? -5.072 -11.165 -7.634 1.00 91.69 123 LEU A O 1
ATOM 985 N N . ASN A 1 124 ? -6.502 -9.507 -8.091 1.00 89.88 124 ASN A N 1
ATOM 986 C CA . ASN A 1 124 ? -5.783 -9.006 -9.264 1.00 89.88 124 ASN A CA 1
ATOM 987 C C . ASN A 1 124 ? -4.973 -7.725 -9.003 1.00 89.88 124 ASN A C 1
ATOM 989 O O . ASN A 1 124 ? -4.155 -7.358 -9.834 1.00 89.88 124 ASN A O 1
ATOM 993 N N . HIS A 1 125 ? -5.169 -7.047 -7.867 1.00 93.31 125 HIS A N 1
ATOM 994 C CA . HIS A 1 125 ? -4.556 -5.745 -7.585 1.00 93.31 125 HIS A CA 1
ATOM 995 C C . HIS A 1 125 ? -3.370 -5.839 -6.601 1.00 93.31 125 HIS A C 1
ATOM 997 O O . HIS A 1 125 ? -3.523 -6.468 -5.543 1.00 93.31 125 HIS A O 1
ATOM 1003 N N . PRO A 1 126 ? -2.233 -5.143 -6.838 1.00 94.75 126 PRO A N 1
ATOM 1004 C CA . PRO A 1 126 ? -1.023 -5.239 -6.008 1.00 94.75 126 PRO A CA 1
ATOM 1005 C C . PRO A 1 126 ? -1.285 -4.940 -4.529 1.00 94.75 126 PRO A C 1
ATOM 1007 O O . PRO A 1 126 ? -0.806 -5.655 -3.653 1.00 94.75 126 PRO A O 1
ATOM 1010 N N . THR A 1 127 ? -2.117 -3.940 -4.226 1.00 94.50 127 THR A N 1
ATOM 1011 C CA . THR A 1 127 ? -2.484 -3.593 -2.841 1.00 94.50 127 THR A CA 1
ATOM 1012 C C . THR A 1 127 ? -3.177 -4.736 -2.100 1.00 94.50 127 THR A C 1
ATOM 1014 O O . THR A 1 127 ? -2.911 -4.963 -0.918 1.00 94.50 127 THR A O 1
ATOM 1017 N N . VAL A 1 128 ? -4.068 -5.467 -2.774 1.00 94.44 128 VAL A N 1
ATOM 1018 C CA . VAL A 1 128 ? -4.826 -6.553 -2.142 1.00 94.44 128 VAL A CA 1
ATOM 1019 C C . VAL A 1 128 ? -3.955 -7.799 -2.017 1.00 94.44 128 VAL A C 1
ATOM 1021 O O . VAL A 1 128 ? -3.944 -8.409 -0.946 1.00 94.44 128 VAL A O 1
ATOM 1024 N N . ILE A 1 129 ? -3.195 -8.119 -3.070 1.00 94.94 129 ILE A N 1
ATOM 1025 C CA . ILE A 1 129 ? -2.231 -9.225 -3.112 1.00 94.94 129 ILE A CA 1
ATOM 1026 C C . ILE A 1 129 ? -1.216 -9.079 -1.981 1.00 94.94 129 ILE A C 1
ATOM 1028 O O . ILE A 1 129 ? -1.137 -9.952 -1.122 1.00 94.94 129 ILE A O 1
ATOM 1032 N N . LEU A 1 130 ? -0.523 -7.938 -1.905 1.00 95.81 130 LEU A N 1
ATOM 1033 C CA . LEU A 1 130 ? 0.509 -7.687 -0.900 1.00 95.81 130 LEU A CA 1
ATOM 1034 C C . LEU A 1 130 ? -0.027 -7.833 0.527 1.00 95.81 130 LEU A C 1
ATOM 1036 O O . LEU A 1 130 ? 0.603 -8.458 1.376 1.00 95.81 130 LEU A O 1
ATOM 1040 N N . ARG A 1 131 ? -1.214 -7.275 0.796 1.00 95.50 131 ARG A N 1
ATOM 1041 C CA . ARG A 1 131 ? -1.854 -7.359 2.115 1.00 95.50 131 ARG A CA 1
ATOM 1042 C C . ARG A 1 131 ? -2.186 -8.802 2.496 1.00 95.50 131 ARG A C 1
ATOM 1044 O O . ARG A 1 131 ? -1.981 -9.187 3.643 1.00 95.50 131 ARG A O 1
ATOM 1051 N N . LYS A 1 132 ? -2.743 -9.579 1.564 1.00 95.38 132 LYS A N 1
ATOM 1052 C CA . LYS A 1 132 ? -3.160 -10.966 1.809 1.00 95.38 132 LYS A CA 1
ATOM 1053 C C . LYS A 1 132 ? -1.961 -11.903 1.936 1.00 95.38 132 LYS A C 1
ATOM 1055 O O . LYS A 1 132 ? -1.935 -12.688 2.878 1.00 95.38 132 LYS A O 1
ATOM 1060 N N . TRP A 1 133 ? -0.962 -11.750 1.072 1.00 95.62 133 TRP A N 1
ATOM 1061 C CA . TRP A 1 133 ? 0.292 -12.492 1.146 1.00 95.62 133 TRP A CA 1
ATOM 1062 C C . TRP A 1 133 ? 1.011 -12.244 2.478 1.00 95.62 133 TRP A C 1
ATOM 1064 O O . TRP A 1 133 ? 1.243 -13.195 3.218 1.00 95.62 133 TRP A O 1
ATOM 1074 N N . LYS A 1 134 ? 1.224 -10.979 2.876 1.00 94.50 134 LYS A N 1
ATOM 1075 C CA . LYS A 1 134 ? 1.785 -10.649 4.202 1.00 94.50 134 LYS A CA 1
ATOM 1076 C C . LYS A 1 134 ? 0.967 -11.233 5.352 1.00 94.50 134 LYS A C 1
ATOM 1078 O O . LYS A 1 134 ? 1.526 -11.683 6.337 1.00 94.50 134 LYS A O 1
ATOM 1083 N N . GLY A 1 135 ? -0.361 -11.227 5.244 1.00 92.50 135 GLY A N 1
ATOM 1084 C CA . GLY A 1 135 ? -1.224 -11.847 6.250 1.00 92.50 135 GLY A CA 1
ATOM 1085 C C . GLY A 1 135 ? -1.044 -13.364 6.349 1.00 92.50 135 GLY A C 1
ATOM 1086 O O . GLY A 1 135 ? -1.166 -13.910 7.437 1.00 92.50 135 GLY A O 1
ATOM 1087 N N . SER A 1 136 ? -0.740 -14.035 5.234 1.00 89.81 136 SER A N 1
ATOM 1088 C CA . SER A 1 136 ? -0.513 -15.484 5.195 1.00 89.81 136 SER A CA 1
ATOM 1089 C C . SER A 1 136 ? 0.858 -15.910 5.723 1.00 89.81 136 SER A C 1
ATOM 1091 O O . SER A 1 136 ? 1.002 -17.042 6.173 1.00 89.81 136 SER A O 1
ATOM 1093 N N . THR A 1 137 ? 1.850 -15.015 5.699 1.00 88.50 137 THR A N 1
ATOM 1094 C CA . THR A 1 137 ? 3.197 -15.292 6.222 1.00 88.50 137 THR A CA 1
ATOM 1095 C C . THR A 1 137 ? 3.308 -15.069 7.729 1.00 88.50 137 THR A C 1
ATOM 1097 O O . THR A 1 137 ? 4.233 -15.583 8.356 1.00 88.50 137 THR A O 1
ATOM 1100 N N . VAL A 1 138 ? 2.362 -14.348 8.344 1.00 84.38 138 VAL A N 1
ATOM 1101 C CA . VAL A 1 138 ? 2.284 -14.247 9.806 1.00 84.38 138 VAL A CA 1
ATOM 1102 C C . VAL A 1 138 ? 1.766 -15.571 10.359 1.00 84.38 138 VAL A C 1
ATOM 1104 O O . VAL A 1 138 ? 0.575 -15.865 10.277 1.00 84.38 138 VAL A O 1
ATOM 1107 N N . VAL A 1 139 ? 2.659 -16.357 10.965 1.00 74.38 139 VAL A N 1
ATOM 1108 C CA . VAL A 1 139 ? 2.273 -17.511 11.784 1.00 74.38 139 VAL A CA 1
ATOM 1109 C C . VAL A 1 139 ? 1.409 -16.989 12.937 1.00 74.38 139 VAL A C 1
ATOM 1111 O O . VAL A 1 139 ? 1.891 -16.161 13.714 1.00 74.38 139 VAL A O 1
ATOM 1114 N N . PRO A 1 140 ? 0.138 -17.417 13.064 1.00 65.81 140 PRO A N 1
ATOM 1115 C CA . PRO A 1 140 ? -0.692 -16.996 14.179 1.00 65.81 140 PRO A CA 1
ATOM 1116 C C . PRO A 1 140 ? -0.051 -17.468 15.482 1.00 65.81 140 PRO A C 1
ATOM 1118 O O . PRO A 1 140 ? 0.130 -18.671 15.683 1.00 65.81 140 PRO A O 1
ATOM 1121 N N . ASP A 1 141 ? 0.289 -16.527 16.362 1.00 71.81 141 ASP A N 1
ATOM 1122 C CA . ASP A 1 141 ? 0.685 -16.851 17.726 1.00 71.81 141 ASP A CA 1
ATOM 1123 C C . ASP A 1 141 ? -0.521 -17.483 18.429 1.00 71.81 141 ASP A C 1
ATOM 1125 O O . ASP A 1 141 ? -1.483 -16.804 18.793 1.00 71.81 141 ASP A O 1
ATOM 1129 N N . ARG A 1 142 ? -0.490 -18.812 18.564 1.00 67.62 142 ARG A N 1
ATOM 1130 C CA . ARG A 1 142 ? -1.562 -19.595 19.193 1.00 67.62 142 ARG A CA 1
ATOM 1131 C C . ARG A 1 142 ? -1.703 -19.290 20.690 1.00 67.62 142 ARG A C 1
ATOM 1133 O O . ARG A 1 142 ? -2.707 -19.690 21.271 1.00 67.62 142 ARG A O 1
ATOM 1140 N N . GLY A 1 143 ? -0.728 -18.609 21.300 1.00 72.50 143 GLY A N 1
ATOM 1141 C CA . GLY A 1 143 ? -0.758 -18.174 22.697 1.00 72.50 143 GLY A CA 1
ATOM 1142 C C . GLY A 1 143 ? -1.185 -16.718 22.896 1.00 72.50 143 GLY A C 1
ATOM 1143 O O . GLY A 1 143 ? -1.423 -16.310 24.034 1.00 72.50 143 GLY A O 1
ATOM 1144 N N . ALA A 1 144 ? -1.311 -15.924 21.829 1.00 73.06 144 ALA A N 1
ATOM 1145 C CA . ALA A 1 144 ? -1.706 -14.528 21.954 1.00 73.06 144 ALA A CA 1
ATOM 1146 C C . ALA A 1 144 ? -3.189 -14.415 22.325 1.00 73.06 144 ALA A C 1
ATOM 1148 O O . ALA A 1 144 ? -4.070 -14.906 21.614 1.00 73.06 144 ALA A O 1
ATOM 1149 N N . ALA A 1 145 ? -3.475 -13.707 23.421 1.00 73.44 145 ALA A N 1
ATOM 1150 C CA . ALA A 1 145 ? -4.844 -13.376 23.789 1.00 73.44 145 ALA A CA 1
ATOM 1151 C C . ALA A 1 145 ? -5.540 -12.642 22.620 1.00 73.44 145 ALA A C 1
ATOM 1153 O O . ALA A 1 145 ? -4.941 -11.736 22.020 1.00 73.44 145 ALA A O 1
ATOM 1154 N N . PRO A 1 146 ? -6.794 -12.996 22.276 1.00 74.50 146 PRO A N 1
ATOM 1155 C CA . PRO A 1 146 ? -7.520 -12.340 21.200 1.00 74.50 146 PRO A CA 1
ATOM 1156 C C . PRO A 1 146 ? -7.568 -10.832 21.434 1.00 74.50 146 PRO A C 1
ATOM 1158 O O . PRO A 1 146 ? -7.993 -10.370 22.495 1.00 74.50 146 PRO A O 1
ATOM 1161 N N . LYS A 1 147 ? -7.157 -10.043 20.435 1.00 79.00 147 LYS A N 1
ATOM 1162 C CA . LYS A 1 147 ? -7.325 -8.587 20.503 1.00 79.00 147 LYS A CA 1
ATOM 1163 C C . LYS A 1 147 ? -8.822 -8.297 20.672 1.00 79.00 147 LYS A C 1
ATOM 1165 O O . LYS A 1 147 ? -9.609 -8.799 19.864 1.00 79.00 147 LYS A O 1
ATOM 1170 N N . PRO A 1 148 ? -9.234 -7.497 21.673 1.00 80.44 148 PRO A N 1
ATOM 1171 C CA . PRO A 1 148 ? -10.642 -7.204 21.881 1.00 80.44 148 PRO A CA 1
ATOM 1172 C C . PRO A 1 148 ? -11.189 -6.538 20.622 1.00 80.44 148 PRO A C 1
ATOM 1174 O O . PRO A 1 148 ? -10.637 -5.542 20.136 1.00 80.44 148 PRO A O 1
ATOM 1177 N N . SER A 1 149 ? -12.252 -7.125 20.069 1.00 87.94 149 SER A N 1
ATOM 1178 C CA . SER A 1 149 ? -12.917 -6.586 18.888 1.00 87.94 149 SER A CA 1
ATOM 1179 C C . SER A 1 149 ? -13.401 -5.154 19.165 1.00 87.94 149 SER A C 1
ATOM 1181 O O . SER A 1 149 ? -13.622 -4.794 20.326 1.00 87.94 149 SER A O 1
ATOM 1183 N N . PRO A 1 150 ? -13.607 -4.316 18.131 1.00 90.69 150 PRO A N 1
ATOM 1184 C CA . PRO A 1 150 ? -14.192 -2.987 18.319 1.00 90.69 150 PRO A CA 1
ATOM 1185 C C . PRO A 1 150 ? -15.495 -3.031 19.130 1.00 90.69 150 PRO A C 1
ATOM 1187 O O . PRO A 1 150 ? -15.722 -2.188 19.992 1.00 90.69 150 PRO A O 1
ATOM 1190 N N . TYR A 1 151 ? -16.296 -4.078 18.920 1.00 90.88 151 TYR A N 1
ATOM 1191 C CA . TYR A 1 151 ? -17.517 -4.328 19.676 1.00 90.88 151 TYR A CA 1
ATOM 1192 C C . TYR A 1 151 ? -17.251 -4.670 21.150 1.00 90.88 151 TYR A C 1
ATOM 1194 O O . TYR A 1 151 ? -17.932 -4.153 22.029 1.00 90.88 151 TYR A O 1
ATOM 1202 N N . ALA A 1 152 ? -16.237 -5.490 21.445 1.00 89.75 152 ALA A N 1
ATOM 1203 C CA . ALA A 1 152 ? -15.856 -5.811 22.821 1.00 89.75 152 ALA A CA 1
ATOM 1204 C C . ALA A 1 152 ? -15.393 -4.564 23.593 1.00 89.75 152 ALA A C 1
ATOM 1206 O O . ALA A 1 152 ? -15.801 -4.375 24.735 1.00 89.75 152 ALA A O 1
ATOM 1207 N N . LYS A 1 153 ? -14.615 -3.682 22.949 1.00 92.38 153 LYS A N 1
ATOM 1208 C CA . LYS A 1 153 ? -14.211 -2.388 23.529 1.00 92.38 153 LYS A CA 1
ATOM 1209 C C . LYS A 1 153 ? -15.403 -1.464 23.772 1.00 92.38 153 LYS A C 1
ATOM 1211 O O . LYS A 1 153 ? -15.470 -0.794 24.795 1.00 92.38 153 LYS A O 1
ATOM 1216 N N . LEU A 1 154 ? -16.351 -1.427 22.836 1.00 94.38 154 LEU A N 1
ATOM 1217 C CA . LEU A 1 154 ? -17.565 -0.632 23.000 1.00 94.38 154 LEU A CA 1
ATOM 1218 C C . LEU A 1 154 ? -18.410 -1.147 24.169 1.00 94.38 154 LEU A C 1
ATOM 1220 O O . LEU A 1 154 ? -18.920 -0.356 24.954 1.00 94.38 154 LEU A O 1
ATOM 1224 N N . LYS A 1 155 ? -18.522 -2.472 24.315 1.00 94.00 155 LYS A N 1
ATOM 1225 C CA . LYS A 1 155 ? -19.254 -3.099 25.418 1.00 94.00 155 LYS A CA 1
ATOM 1226 C C . LYS A 1 155 ? -18.620 -2.795 26.777 1.00 94.00 155 LYS A C 1
ATOM 1228 O O . LYS A 1 155 ? -19.362 -2.504 27.710 1.00 94.00 155 LYS A O 1
ATOM 1233 N N . SER A 1 156 ? -17.288 -2.836 26.894 1.00 93.06 156 SER A N 1
ATOM 1234 C CA . SER A 1 156 ? -16.607 -2.480 28.148 1.00 93.06 156 SER A CA 1
ATOM 1235 C C . SER A 1 156 ? -16.808 -1.004 28.492 1.00 93.06 156 SER A C 1
ATOM 1237 O O . SER A 1 156 ? -17.232 -0.698 29.599 1.00 93.06 156 SER A O 1
ATOM 1239 N N . ALA A 1 157 ? -16.634 -0.106 27.518 1.00 93.81 157 ALA A N 1
ATOM 1240 C CA . ALA A 1 157 ? -16.865 1.324 27.715 1.00 93.81 157 ALA A CA 1
ATOM 1241 C C . ALA A 1 157 ? -18.325 1.638 28.095 1.00 93.81 157 ALA A C 1
ATOM 1243 O O . ALA A 1 157 ? -18.588 2.513 28.914 1.00 93.81 157 ALA A O 1
ATOM 1244 N N . TYR A 1 158 ? -19.290 0.911 27.524 1.00 95.94 158 TYR A N 1
ATOM 1245 C CA . TYR A 1 158 ? -20.702 1.058 27.874 1.00 95.94 158 TYR A CA 1
ATOM 1246 C C . TYR A 1 158 ? -20.997 0.593 29.304 1.00 95.94 158 TYR A C 1
ATOM 1248 O O . TYR A 1 158 ? -21.755 1.249 30.014 1.00 95.94 158 TYR A O 1
ATOM 1256 N N . ALA A 1 159 ? -20.381 -0.510 29.738 1.00 95.62 159 ALA A N 1
ATOM 1257 C CA . ALA A 1 159 ? -20.503 -0.989 31.111 1.00 95.62 159 ALA A CA 1
ATOM 1258 C C . ALA A 1 159 ? -19.926 0.025 32.114 1.00 95.62 159 ALA A C 1
ATOM 1260 O O . ALA A 1 159 ? -20.620 0.397 33.056 1.00 95.62 159 ALA A O 1
ATOM 1261 N N . GLU A 1 160 ? -18.724 0.550 31.856 1.00 95.75 160 GLU A N 1
ATOM 1262 C CA . GLU A 1 160 ? -18.097 1.596 32.680 1.00 95.75 160 GLU A CA 1
ATOM 1263 C C . GLU A 1 160 ? -18.972 2.857 32.760 1.00 95.75 160 GLU A C 1
ATOM 1265 O O . GLU A 1 160 ? -19.206 3.404 33.838 1.00 95.75 160 GLU A O 1
ATOM 1270 N N . ALA A 1 161 ? -19.524 3.297 31.625 1.00 95.25 161 ALA A N 1
ATOM 1271 C CA . ALA A 1 161 ? -20.409 4.456 31.582 1.00 95.25 161 ALA A CA 1
ATOM 1272 C C . ALA A 1 161 ? -21.712 4.234 32.368 1.00 95.25 161 ALA A C 1
ATOM 1274 O O . ALA A 1 161 ? -22.207 5.164 33.006 1.00 95.25 161 ALA A O 1
ATOM 1275 N N . LEU A 1 162 ? -22.277 3.021 32.335 1.00 96.06 162 LEU A N 1
ATOM 1276 C CA . LEU A 1 162 ? -23.464 2.669 33.117 1.00 96.06 162 LEU A CA 1
ATOM 1277 C C . LEU A 1 162 ? -23.174 2.646 34.617 1.00 96.06 162 LEU A C 1
ATOM 1279 O O . LEU A 1 162 ? -23.966 3.181 35.394 1.00 96.06 162 LEU A O 1
ATOM 1283 N N . GLU A 1 163 ? -22.045 2.067 35.024 1.00 94.94 163 GLU A N 1
ATOM 1284 C CA . GLU A 1 163 ? -21.613 2.060 36.423 1.00 94.94 163 GLU A CA 1
ATOM 1285 C C . GLU A 1 163 ? -21.427 3.482 36.954 1.00 94.94 163 GLU A C 1
ATOM 1287 O O . GLU A 1 163 ? -21.935 3.818 38.029 1.00 94.94 163 GLU A O 1
ATOM 1292 N N . GLU A 1 164 ? -20.790 4.348 36.167 1.00 92.81 164 GLU A N 1
ATOM 1293 C CA . GLU A 1 164 ? -20.620 5.757 36.508 1.00 92.81 164 GLU A CA 1
ATOM 1294 C C . GLU A 1 164 ? -21.967 6.487 36.595 1.00 92.81 164 GLU A C 1
ATOM 1296 O O . GLU A 1 164 ? -22.213 7.239 37.541 1.00 92.81 164 GLU A O 1
ATOM 1301 N N . ASN A 1 165 ? -22.896 6.217 35.674 1.00 92.38 165 ASN A N 1
ATOM 1302 C CA . ASN A 1 165 ? -24.240 6.790 35.732 1.00 92.38 165 ASN A CA 1
ATOM 1303 C C . ASN A 1 165 ? -24.975 6.361 37.007 1.00 92.38 165 ASN A C 1
ATOM 1305 O O . ASN A 1 165 ? -25.572 7.192 37.688 1.00 92.38 165 ASN A O 1
ATOM 1309 N N . HIS A 1 166 ? -24.906 5.077 37.367 1.00 93.25 166 HIS A N 1
ATOM 1310 C CA . HIS A 1 166 ? -25.495 4.559 38.602 1.00 93.25 166 HIS A CA 1
ATOM 1311 C C . HIS A 1 166 ? -24.849 5.176 39.846 1.00 93.25 166 HIS A C 1
ATOM 1313 O O . HIS A 1 166 ? -25.535 5.459 40.829 1.00 93.25 166 HIS A O 1
ATOM 1319 N N . ARG A 1 167 ? -23.533 5.413 39.825 1.00 90.81 167 ARG A N 1
ATOM 1320 C CA . ARG A 1 167 ? -22.820 6.104 40.905 1.00 90.81 167 ARG A CA 1
ATOM 1321 C C . ARG A 1 167 ? -23.314 7.540 41.067 1.00 90.81 167 ARG A C 1
ATOM 1323 O O . ARG A 1 167 ? -23.666 7.935 42.176 1.00 90.81 167 ARG A O 1
ATOM 1330 N N . LEU A 1 168 ? -23.382 8.295 39.972 1.00 83.94 168 LEU A N 1
ATOM 1331 C CA . LEU A 1 168 ? -23.848 9.681 39.976 1.00 83.94 168 LEU A CA 1
ATOM 1332 C C . LEU A 1 168 ? -25.318 9.782 40.383 1.00 83.94 168 LEU A C 1
ATOM 1334 O O . LEU A 1 168 ? -25.656 10.623 41.211 1.00 83.94 168 LEU A O 1
ATOM 1338 N N . ARG A 1 169 ? -26.179 8.889 39.879 1.00 81.75 169 ARG A N 1
ATOM 1339 C CA . ARG A 1 169 ? -27.591 8.825 40.278 1.00 81.75 169 ARG A CA 1
ATOM 1340 C C . ARG A 1 169 ? -27.751 8.580 41.769 1.00 81.75 169 ARG A C 1
ATOM 1342 O O . ARG A 1 169 ? -28.492 9.320 42.396 1.00 81.75 169 ARG A O 1
ATOM 1349 N N . ARG A 1 170 ? -26.996 7.649 42.361 1.00 81.31 170 ARG A N 1
ATOM 1350 C CA . ARG A 1 170 ? -27.002 7.456 43.822 1.00 81.31 170 ARG A CA 1
ATOM 1351 C C . ARG A 1 170 ? -26.541 8.700 44.582 1.00 81.31 170 ARG A C 1
ATOM 1353 O O . ARG A 1 170 ? -27.093 8.995 45.632 1.00 81.31 170 ARG A O 1
ATOM 1360 N N . GLY A 1 171 ? -25.561 9.441 44.062 1.00 75.94 171 GLY A N 1
ATOM 1361 C CA . GLY A 1 171 ? -25.122 10.708 44.658 1.00 75.94 171 GLY A CA 1
ATOM 1362 C C . GLY A 1 171 ? -26.200 11.797 44.615 1.00 75.94 171 GLY A C 1
ATOM 1363 O O . GLY A 1 171 ? -26.436 12.470 45.615 1.00 75.94 171 GLY A O 1
ATOM 1364 N N . VAL A 1 172 ? -26.891 11.929 43.481 1.00 71.81 172 VAL A N 1
ATOM 1365 C CA . VAL A 1 172 ? -28.008 12.872 43.308 1.00 71.81 172 VAL A CA 1
ATOM 1366 C C . VAL A 1 172 ? -29.239 12.439 44.109 1.00 71.81 172 VAL A C 1
ATOM 1368 O O . VAL A 1 172 ? -29.924 13.283 44.664 1.00 71.81 172 VAL A O 1
ATOM 1371 N N . GLU A 1 173 ? -29.525 11.143 44.224 1.00 64.94 173 GLU A N 1
ATOM 1372 C CA . GLU A 1 173 ? -30.622 10.618 45.052 1.00 64.94 173 GLU A CA 1
ATOM 1373 C C . GLU A 1 173 ? -30.329 10.733 46.554 1.00 64.94 173 GLU A C 1
ATOM 1375 O O . GLU A 1 173 ? -31.249 10.938 47.340 1.00 64.94 173 GLU A O 1
ATOM 1380 N N . ALA A 1 174 ? -29.059 10.640 46.964 1.00 63.69 174 ALA A N 1
ATOM 1381 C CA . ALA A 1 174 ? -28.640 10.854 48.349 1.00 63.69 174 ALA A CA 1
ATOM 1382 C C . ALA A 1 174 ? -28.661 12.339 48.756 1.00 63.69 174 ALA A C 1
ATOM 1384 O O . ALA A 1 174 ? -28.769 12.653 49.941 1.00 63.69 174 ALA A O 1
ATOM 1385 N N . SER A 1 175 ? -28.588 13.255 47.789 1.00 56.06 175 SER A N 1
ATOM 1386 C CA . SER A 1 175 ? -28.780 14.690 48.000 1.00 56.06 175 SER A CA 1
ATOM 1387 C C . SER A 1 175 ? -29.675 15.241 46.888 1.00 56.06 175 SER A C 1
ATOM 1389 O O . SER A 1 175 ? -29.191 15.903 45.962 1.00 56.06 175 SER A O 1
ATOM 1391 N N . PRO A 1 176 ? -30.985 14.919 46.924 1.00 54.28 176 PRO A N 1
ATOM 1392 C CA . PRO A 1 176 ? -31.909 15.430 45.929 1.00 54.28 176 PRO A CA 1
ATOM 1393 C C . PRO A 1 176 ? -31.875 16.947 46.059 1.00 54.28 176 PRO A C 1
ATOM 1395 O O . PRO A 1 176 ? -31.933 17.467 47.170 1.00 54.28 176 PRO A O 1
ATOM 1398 N N . GLY A 1 177 ? -31.744 17.653 44.937 1.00 55.84 177 GLY A N 1
ATOM 1399 C CA . GLY A 1 177 ? -31.513 19.101 44.845 1.00 55.84 177 GLY A CA 1
ATOM 1400 C C . GLY A 1 177 ? -32.565 20.024 45.483 1.00 55.84 177 GLY A C 1
ATOM 1401 O O . GLY A 1 177 ? -32.589 21.209 45.174 1.00 55.84 177 GLY A O 1
ATOM 1402 N N . ASN A 1 178 ? -33.402 19.519 46.387 1.00 57.03 178 ASN A N 1
ATOM 1403 C CA . ASN A 1 178 ? -34.071 20.297 47.411 1.00 57.03 178 ASN A CA 1
ATOM 1404 C C . ASN A 1 178 ? -33.279 20.167 48.716 1.00 57.03 178 ASN A C 1
ATOM 1406 O O . ASN A 1 178 ? -33.535 19.281 49.527 1.00 57.03 178 ASN A O 1
ATOM 1410 N N . ALA A 1 179 ? -32.358 21.105 48.949 1.00 63.88 179 ALA A N 1
ATOM 1411 C CA . ALA A 1 179 ? -31.677 21.265 50.239 1.00 63.88 179 ALA A CA 1
ATOM 1412 C C . ALA A 1 179 ? -32.642 21.567 51.411 1.00 63.88 179 ALA A C 1
ATOM 1414 O O . ALA A 1 179 ? -32.204 21.658 52.552 1.00 63.88 179 ALA A O 1
ATOM 1415 N N . TRP A 1 180 ? -33.941 21.709 51.128 1.00 70.12 180 TRP A N 1
ATOM 1416 C CA . TRP A 1 180 ? -34.988 22.095 52.063 1.00 70.12 180 TRP A CA 1
ATOM 1417 C C . TRP A 1 180 ? -36.107 21.056 52.064 1.00 70.12 180 TRP A C 1
ATOM 1419 O O . TRP A 1 180 ? -36.690 20.742 51.021 1.00 70.12 180 TRP A O 1
ATOM 1429 N N . LYS A 1 181 ? -36.449 20.550 53.242 1.00 75.81 181 LYS A N 1
ATOM 1430 C CA . LYS A 1 181 ? -37.642 19.740 53.486 1.00 75.81 181 LYS A CA 1
ATOM 1431 C C . LYS A 1 181 ? -38.803 20.662 53.880 1.00 75.81 181 LYS A C 1
ATOM 1433 O O . LYS A 1 181 ? -38.575 21.666 54.549 1.00 75.81 181 LYS A O 1
ATOM 1438 N N . PRO A 1 182 ? -40.069 20.318 53.567 1.00 72.75 182 PRO A N 1
ATOM 1439 C CA . PRO A 1 182 ? -41.237 21.097 54.006 1.00 72.75 182 PRO A CA 1
ATOM 1440 C C . PRO A 1 182 ? -41.361 21.272 55.529 1.00 72.75 182 PRO A C 1
ATOM 1442 O O . PRO A 1 182 ? -42.107 22.127 55.993 1.00 72.75 182 PRO A O 1
ATOM 1445 N N . THR A 1 183 ? -40.658 20.442 56.301 1.00 75.56 183 THR A N 1
ATOM 1446 C CA . THR A 1 183 ? -40.611 20.466 57.767 1.00 75.56 183 THR A CA 1
ATOM 1447 C C . THR A 1 183 ? -39.486 21.332 58.333 1.00 75.56 183 THR A C 1
ATOM 1449 O O . THR A 1 183 ? -39.407 21.477 59.552 1.00 75.56 183 THR A O 1
ATOM 1452 N N . ASP A 1 184 ? -38.592 21.859 57.493 1.00 83.50 184 ASP A N 1
ATOM 1453 C CA . ASP A 1 184 ? -37.465 22.662 57.962 1.00 83.50 184 ASP A CA 1
ATOM 1454 C C . ASP A 1 184 ? -37.951 24.014 58.486 1.00 83.50 184 ASP A C 1
ATOM 1456 O O . ASP A 1 184 ? -38.859 24.647 57.941 1.00 83.50 184 ASP A O 1
ATOM 1460 N N . THR A 1 185 ? -37.348 24.464 59.584 1.00 88.06 185 THR A N 1
ATOM 1461 C CA . THR A 1 185 ? -37.723 25.733 60.203 1.00 88.06 185 THR A CA 1
ATOM 1462 C C . THR A 1 185 ? -37.208 26.905 59.371 1.00 88.06 185 THR A C 1
ATOM 1464 O O . THR A 1 185 ? -36.147 26.836 58.752 1.00 88.06 185 THR A O 1
ATOM 1467 N N . ALA A 1 186 ? -37.925 28.031 59.403 1.00 87.44 186 ALA A N 1
ATOM 1468 C CA . ALA A 1 186 ? -37.510 29.241 58.691 1.00 87.44 186 ALA A CA 1
ATOM 1469 C C . ALA A 1 186 ? -36.105 29.731 59.101 1.00 87.44 186 ALA A C 1
ATOM 1471 O O . ALA A 1 186 ? -35.392 30.281 58.267 1.00 87.44 186 ALA A O 1
ATOM 1472 N N . SER A 1 187 ? -35.694 29.500 60.357 1.00 87.75 187 SER A N 1
ATOM 1473 C CA . SER A 1 187 ? -34.350 29.847 60.843 1.00 87.75 187 SER A CA 1
ATOM 1474 C C . SER A 1 187 ? -33.277 28.966 60.211 1.00 87.75 187 SER A C 1
ATOM 1476 O O . SER A 1 187 ? -32.316 29.492 59.665 1.00 87.75 187 SER A O 1
ATOM 1478 N N . ALA A 1 188 ? -33.479 27.643 60.197 1.00 82.19 188 ALA A N 1
ATOM 1479 C CA . ALA A 1 188 ? -32.560 26.724 59.528 1.00 82.19 188 ALA A CA 1
ATOM 1480 C C . ALA A 1 188 ? -32.458 27.034 58.026 1.00 82.19 188 ALA A C 1
ATOM 1482 O O . ALA A 1 188 ? -31.385 26.911 57.431 1.00 82.19 188 ALA A O 1
ATOM 1483 N N . ILE A 1 189 ? -33.564 27.506 57.433 1.00 85.50 189 ILE A N 1
ATOM 1484 C CA . ILE A 1 189 ? -33.581 27.970 56.050 1.00 85.50 189 ILE A CA 1
ATOM 1485 C C . ILE A 1 189 ? -32.730 29.225 55.846 1.00 85.50 189 ILE A C 1
ATOM 1487 O O . ILE A 1 189 ? -31.903 29.292 54.936 1.00 85.50 189 ILE A O 1
ATOM 1491 N N . ALA A 1 190 ? -32.874 30.210 56.724 1.00 87.38 190 ALA A N 1
ATOM 1492 C CA . ALA A 1 190 ? -32.071 31.422 56.673 1.00 87.38 190 ALA A CA 1
ATOM 1493 C C . ALA A 1 190 ? -30.567 31.139 56.856 1.00 87.38 190 ALA A C 1
ATOM 1495 O O . ALA A 1 190 ? -29.756 31.664 56.093 1.00 87.38 190 ALA A O 1
ATOM 1496 N N . ASP A 1 191 ? -30.196 30.264 57.793 1.00 84.88 191 ASP A N 1
ATOM 1497 C CA . ASP A 1 191 ? -28.794 29.952 58.097 1.00 84.88 191 ASP A CA 1
ATOM 1498 C C . ASP A 1 191 ? -28.072 29.299 56.908 1.00 84.88 191 ASP A C 1
ATOM 1500 O O . ASP A 1 191 ? -26.959 29.692 56.541 1.00 84.88 191 ASP A O 1
ATOM 1504 N N . ALA A 1 192 ? -28.717 28.346 56.230 1.00 83.56 192 ALA A N 1
ATOM 1505 C CA . ALA A 1 192 ? -28.118 27.725 55.052 1.00 83.56 192 ALA A CA 1
ATOM 1506 C C . ALA A 1 192 ? -28.117 28.658 53.822 1.00 83.56 192 ALA A C 1
ATOM 1508 O O . ALA A 1 192 ? -27.181 28.598 53.021 1.00 83.56 192 ALA A O 1
ATOM 1509 N N . MET A 1 193 ? -29.072 29.592 53.698 1.00 85.56 193 MET A N 1
ATOM 1510 C CA . MET A 1 193 ? -29.004 30.654 52.680 1.00 85.56 193 MET A CA 1
ATOM 1511 C C . MET A 1 193 ? -27.810 31.587 52.912 1.00 85.56 193 MET A C 1
ATOM 1513 O O . MET A 1 193 ? -27.110 31.923 51.957 1.00 85.56 193 MET A O 1
ATOM 1517 N N . LEU A 1 194 ? -27.555 31.972 54.165 1.00 86.56 194 LEU A N 1
ATOM 1518 C CA . LEU A 1 194 ? -26.421 32.821 54.546 1.00 86.56 194 LEU A CA 1
ATOM 1519 C C . LEU A 1 194 ? -25.072 32.102 54.425 1.00 86.56 194 LEU A C 1
ATOM 1521 O O . LEU A 1 194 ? -24.052 32.748 54.214 1.00 86.56 194 LEU A O 1
ATOM 1525 N N . THR A 1 195 ? -25.065 30.770 54.508 1.00 86.19 195 THR A N 1
ATOM 1526 C CA . THR A 1 195 ? -23.865 29.954 54.270 1.00 86.19 195 THR A CA 1
ATOM 1527 C C . THR A 1 195 ? -23.523 29.855 52.777 1.00 86.19 195 THR A C 1
ATOM 1529 O O . THR A 1 195 ? -22.351 29.806 52.412 1.00 86.19 195 THR A O 1
ATOM 1532 N N . ALA A 1 196 ? -24.532 29.823 51.898 1.00 84.81 196 ALA A N 1
ATOM 1533 C CA . ALA A 1 196 ? -24.346 29.614 50.458 1.00 84.81 196 ALA A CA 1
ATOM 1534 C C . ALA A 1 196 ? -24.237 30.909 49.628 1.00 84.81 196 ALA A C 1
ATOM 1536 O O . ALA A 1 196 ? -23.720 30.881 48.508 1.00 84.81 196 ALA A O 1
ATOM 1537 N N . LEU A 1 197 ? -24.754 32.035 50.127 1.00 88.94 197 LEU A N 1
ATOM 1538 C CA . LEU A 1 197 ? -24.835 33.310 49.407 1.00 88.94 197 LEU A CA 1
ATOM 1539 C C . LEU A 1 197 ? -24.051 34.406 50.137 1.00 88.94 197 LEU A C 1
ATOM 1541 O O . LEU A 1 197 ? -23.928 34.387 51.356 1.00 88.94 197 LEU A O 1
ATOM 1545 N N . SER A 1 198 ? -23.571 35.413 49.399 1.00 92.88 198 SER A N 1
ATOM 1546 C CA . SER A 1 198 ? -23.038 36.627 50.028 1.00 92.88 198 SER A CA 1
ATOM 1547 C C . SER A 1 198 ? -24.148 37.391 50.772 1.00 92.88 198 SER A C 1
ATOM 1549 O O . SER A 1 198 ? -25.313 37.301 50.363 1.00 92.88 198 SER A O 1
ATOM 1551 N N . PRO A 1 199 ? -23.821 38.189 51.808 1.00 92.00 199 PRO A N 1
ATOM 1552 C CA . PRO A 1 199 ? -24.820 38.924 52.593 1.00 92.00 199 PRO A CA 1
ATOM 1553 C C . PRO A 1 199 ? -25.761 39.786 51.737 1.00 92.00 199 PRO A C 1
ATOM 1555 O O . PRO A 1 199 ? -26.979 39.733 51.893 1.00 92.00 199 PRO A O 1
ATOM 1558 N N . GLU A 1 200 ? -25.208 40.499 50.755 1.00 93.19 200 GLU A N 1
ATOM 1559 C CA . GLU A 1 200 ? -25.954 41.356 49.822 1.00 93.19 200 GLU A CA 1
ATOM 1560 C C . GLU A 1 200 ? -26.946 40.553 48.963 1.00 93.19 200 GLU A C 1
ATOM 1562 O O . GLU A 1 200 ? -28.095 40.953 48.755 1.00 93.19 200 GLU A O 1
ATOM 1567 N N . LYS A 1 201 ? -26.522 39.377 48.480 1.00 93.06 201 LYS A N 1
ATOM 1568 C CA . LYS A 1 201 ? -27.357 38.500 47.653 1.00 93.06 201 LYS A CA 1
ATOM 1569 C C . LYS A 1 201 ? -28.422 37.791 48.487 1.00 93.06 201 LYS A C 1
ATOM 1571 O O . LYS A 1 201 ? -29.541 37.605 48.003 1.00 93.06 201 LYS A O 1
ATOM 1576 N N . ALA A 1 202 ? -28.108 37.431 49.729 1.00 92.50 202 ALA A N 1
ATOM 1577 C CA . ALA A 1 202 ? -29.069 36.872 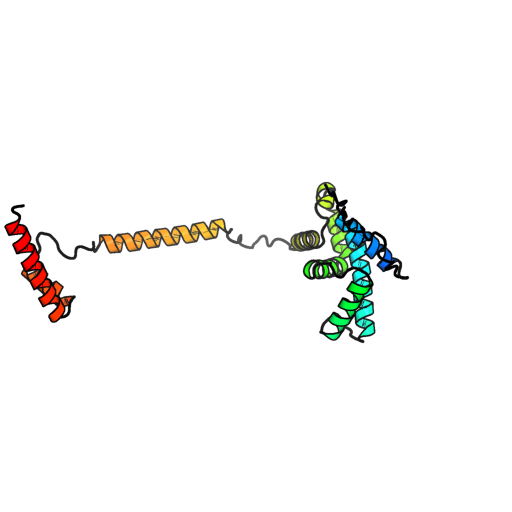50.671 1.00 92.50 202 ALA A CA 1
ATOM 1578 C C . ALA A 1 202 ? -30.174 37.888 51.004 1.00 92.50 202 ALA A C 1
ATOM 1580 O O . ALA A 1 202 ? -31.355 37.551 50.925 1.00 92.50 202 ALA A O 1
ATOM 1581 N N . GLU A 1 203 ? -29.813 39.148 51.268 1.00 94.69 203 GLU A N 1
ATOM 1582 C CA . GLU A 1 203 ? -30.771 40.227 51.528 1.00 94.69 203 GLU A CA 1
ATOM 1583 C C . GLU A 1 203 ? -31.688 40.485 50.321 1.00 94.69 203 GLU A C 1
ATOM 1585 O O . GLU A 1 203 ? -32.913 40.559 50.466 1.00 94.69 203 GLU A O 1
ATOM 1590 N N . ALA A 1 204 ? -31.121 40.573 49.113 1.00 93.81 204 ALA A N 1
ATOM 1591 C CA . ALA A 1 204 ? -31.901 40.740 47.886 1.00 93.81 204 ALA A CA 1
ATOM 1592 C C . ALA A 1 204 ? -32.872 39.567 47.660 1.00 93.81 204 ALA A C 1
ATOM 1594 O O . ALA A 1 204 ? -34.037 39.775 47.314 1.00 93.81 204 ALA A O 1
ATOM 1595 N N . THR A 1 205 ? -32.420 38.338 47.926 1.00 92.75 205 THR A N 1
ATOM 1596 C CA . THR A 1 205 ? -33.251 37.131 47.815 1.00 92.75 205 THR A CA 1
ATOM 1597 C C . THR A 1 205 ? -34.390 37.141 48.838 1.00 92.75 205 THR A C 1
ATOM 1599 O O . THR A 1 205 ? -35.533 36.859 48.483 1.00 92.75 205 THR A O 1
ATOM 1602 N N . ALA A 1 206 ? -34.126 37.534 50.088 1.00 94.50 206 ALA A N 1
ATOM 1603 C CA . ALA A 1 206 ? -35.149 37.641 51.129 1.00 94.50 206 ALA A CA 1
ATOM 1604 C C . ALA A 1 206 ? -36.237 38.673 50.775 1.00 94.50 206 ALA A C 1
ATOM 1606 O O . ALA A 1 206 ? -37.430 38.411 50.958 1.00 94.50 206 ALA A O 1
ATOM 1607 N N . LYS A 1 207 ? -35.845 39.825 50.211 1.00 94.81 207 LYS A N 1
ATOM 1608 C CA . LYS A 1 207 ? -36.785 40.853 49.730 1.00 94.81 207 LYS A CA 1
ATOM 1609 C C . LYS A 1 207 ? -37.685 40.326 48.611 1.00 94.81 207 LYS A C 1
ATOM 1611 O O . LYS A 1 207 ? -38.896 40.551 48.651 1.00 94.81 207 LYS A O 1
ATOM 1616 N N . GLU A 1 208 ? -37.122 39.595 47.651 1.00 96.00 208 GLU A N 1
ATOM 1617 C CA . GLU A 1 208 ? -37.891 38.995 46.554 1.00 96.00 208 GLU A CA 1
ATOM 1618 C C . GLU A 1 208 ? -38.847 37.899 47.057 1.00 96.00 208 GLU A C 1
ATOM 1620 O O . GLU A 1 208 ? -40.008 37.864 46.649 1.00 96.00 208 GLU A O 1
ATOM 1625 N N . ILE A 1 209 ? -38.424 37.057 48.010 1.00 94.06 209 ILE A N 1
ATOM 1626 C CA . ILE A 1 209 ? -39.304 36.061 48.648 1.00 94.06 209 ILE A CA 1
ATOM 1627 C C . ILE A 1 209 ? -40.496 36.751 49.325 1.00 94.06 209 ILE A C 1
ATOM 1629 O O . ILE A 1 209 ? -41.645 36.362 49.105 1.00 94.06 209 ILE A O 1
ATOM 1633 N N . LEU A 1 210 ? -40.253 37.805 50.111 1.00 94.50 210 LEU A N 1
ATOM 1634 C CA . LEU A 1 210 ? -41.318 38.563 50.776 1.00 94.50 210 LEU A CA 1
ATOM 1635 C C . LEU A 1 210 ? -42.300 39.181 49.778 1.00 94.50 210 LEU A C 1
ATOM 1637 O O . LEU A 1 210 ? -43.510 39.166 50.018 1.00 94.50 210 LEU A O 1
ATOM 1641 N N . LYS A 1 211 ? -41.795 39.711 48.661 1.00 95.19 211 LYS A N 1
ATOM 1642 C CA . LYS A 1 211 ? -42.621 40.246 47.576 1.00 95.19 211 LYS A CA 1
ATOM 1643 C C . LYS A 1 211 ? -43.536 39.163 46.990 1.00 95.19 211 LYS A C 1
ATOM 1645 O O . LYS A 1 211 ? -44.752 39.349 46.990 1.00 95.19 211 LYS A O 1
ATOM 1650 N N . ARG A 1 212 ? -42.985 38.002 46.617 1.00 94.06 212 ARG A N 1
ATOM 1651 C CA . ARG A 1 212 ? -43.742 36.853 46.075 1.00 94.06 212 ARG A CA 1
ATOM 1652 C C . ARG A 1 212 ? -44.812 36.344 47.042 1.00 94.06 212 ARG A C 1
ATOM 1654 O O . ARG A 1 212 ? -45.918 36.008 46.628 1.00 94.06 212 ARG A O 1
ATOM 1661 N N . VAL A 1 213 ? -44.511 36.303 48.343 1.00 93.50 213 VAL A N 1
ATOM 1662 C CA . VAL A 1 213 ? -45.482 35.894 49.373 1.00 93.50 213 VAL A CA 1
ATOM 1663 C C . VAL A 1 213 ? -46.647 36.883 49.460 1.00 93.50 213 VAL A C 1
ATOM 1665 O O . VAL A 1 213 ? -47.795 36.457 49.584 1.00 93.50 213 VAL A O 1
ATOM 1668 N N . LYS A 1 214 ? -46.383 38.194 49.380 1.00 93.19 214 LYS A N 1
ATOM 1669 C CA . LYS A 1 214 ? -47.438 39.223 49.367 1.00 93.19 214 LYS A CA 1
ATOM 1670 C C . LYS A 1 214 ? -48.316 39.114 48.120 1.00 93.19 214 LYS A C 1
ATOM 1672 O O . LYS A 1 214 ? -49.535 39.158 48.249 1.00 93.19 214 LYS A O 1
ATOM 1677 N N . GLU A 1 215 ? -47.715 38.915 46.950 1.00 93.00 215 GLU A N 1
ATOM 1678 C CA . GLU A 1 215 ? -48.434 38.714 45.683 1.00 93.00 215 GLU A CA 1
ATOM 1679 C C . GLU A 1 215 ? -49.327 37.466 45.726 1.00 93.00 215 GLU A C 1
ATOM 1681 O O . GLU A 1 215 ? -50.489 37.519 45.322 1.00 93.00 215 GLU A O 1
ATOM 1686 N N . ARG A 1 216 ? -48.832 36.357 46.293 1.00 91.88 216 ARG A N 1
ATOM 1687 C CA . ARG A 1 216 ? -49.614 35.122 46.460 1.00 91.88 216 ARG A CA 1
ATOM 1688 C C . ARG A 1 216 ? -50.789 35.299 47.427 1.00 91.88 216 ARG A C 1
ATOM 1690 O O . ARG A 1 216 ? -51.897 34.873 47.136 1.00 91.88 216 ARG A O 1
ATOM 1697 N N . LYS A 1 217 ? -50.579 36.003 48.545 1.00 89.81 217 LYS A N 1
ATOM 1698 C CA . LYS A 1 217 ? -51.662 36.342 49.487 1.00 89.81 217 LYS A CA 1
ATOM 1699 C C . LYS A 1 217 ? -52.717 37.260 48.862 1.00 89.81 217 LYS A C 1
ATOM 1701 O O . LYS A 1 217 ? -53.895 37.107 49.158 1.00 89.81 217 LYS A O 1
ATOM 1706 N N . ALA A 1 218 ? -52.306 38.194 48.004 1.00 86.44 218 ALA A N 1
ATOM 1707 C CA . ALA A 1 218 ? -53.211 39.113 47.313 1.00 86.44 218 ALA A CA 1
ATOM 1708 C C . ALA A 1 218 ? -54.009 38.448 46.174 1.00 86.44 218 ALA A C 1
ATOM 1710 O O . ALA A 1 218 ? -55.084 38.928 45.833 1.00 86.44 218 ALA A O 1
ATOM 1711 N N . SER A 1 219 ? -53.504 37.349 45.603 1.00 82.31 219 SER A N 1
ATOM 1712 C CA . SER A 1 219 ? -54.143 36.605 44.503 1.00 82.31 219 SER A CA 1
ATOM 1713 C C . SER A 1 219 ? -55.079 35.475 44.956 1.00 82.31 219 SER A C 1
ATOM 1715 O O . SER A 1 219 ? -55.688 34.824 44.112 1.00 82.31 219 SER A O 1
ATOM 1717 N N . GLY A 1 220 ? -55.258 35.269 46.267 1.00 65.62 220 GLY A N 1
ATOM 1718 C CA . GLY A 1 220 ? -56.345 34.445 46.813 1.00 65.62 220 GLY A CA 1
ATOM 1719 C C . GLY A 1 220 ? -56.329 32.964 46.410 1.00 65.62 220 GLY A C 1
ATOM 1720 O O . GLY A 1 220 ? -57.395 32.360 46.321 1.00 65.62 220 GLY A O 1
ATOM 1721 N N . THR A 1 221 ? -55.151 32.387 46.158 1.00 54.00 221 THR A N 1
ATOM 1722 C CA . THR A 1 221 ? -54.942 30.936 45.966 1.00 54.00 221 THR A CA 1
ATOM 1723 C C . THR A 1 221 ? -54.011 30.381 47.032 1.00 54.00 221 THR A C 1
ATOM 1725 O O . THR A 1 221 ? -54.270 29.254 47.500 1.00 54.00 221 THR A O 1
#

pLDDT: mean 85.68, std 16.48, range [38.97, 98.25]

Secondary structure (DSSP, 8-state):
----------------------SSHHHHHHHHHHHHHTT---HHHHHHHHHHHHHHHHHHHHHHT-SSS-SHHHHHHHHHHHHHTT-TTS-HHHHHHHHHHHHTHHHHHHHHHTS-HHHHHH--SHHHHHHHHHHHHS---TTSPPPPPHHHHHHHHHHHHHHHHHHHHHHHHHS-S----TT--HHHHHHHHHHHS-HHHHHHHHHHHHHHHHHHHHTT-

Organism: NCBI:txid2911009

Radius of gyration: 38.71 Å; chains: 1; bounding box: 81×64×101 Å

Sequence (221 aa):
MDISPTSISVKSDSLDSPIYCSDDPIVRAGQEAWGRLSSNMTWDDWKHVGKAHLIGRQKAMTEVRVNRPIGRRYNKAFGAWLREFGFENLNVGDRARLFEVMAHLSEVEAWLATLATSERVRLNHPTVILRKWKGSTVVPDRGAAPKPSPYAKLKSAYAEALEENHRLRRGVEASPGNAWKPTDTASAIADAMLTALSPEKAEATAKEILKRVKERKASGT

Foldseek 3Di:
DDDDDDPPPDPPPCPCDDDLPDPDVLLNLLLVLVVCCVPAQALVSLVSVLSNLVVLLVVLCVVQVHPDCDDDSSCVSSCVVCVSSVNNPPDPVQNVLSPVCNVCVVLLVVVLVVDDPVVNSVPRGSVSSSVVSVVVPPDPPPPDDDDQDPVSVVVVVVVVVVVVVVVVVVVCVVPVPPPDDPPDDPVNVLVVLVVVDPPVVSVVVVVVVVVVVVVVVVVPD